Protein 1NYK (pdb70)

Secondary structure (DSSP, 8-state):
-GGGPPP-TTPEEEE--SSSS--BPBGGGPPTTSPPEEEEEE-TTT--B-TTSGGG-EEEEE--GGGS-HHHHTT-BTTEEEEE-B-TTT--B--EEEGGGTEEE-TTT--EEEGGGTTEEEESS-SSPPPEE-EEEETTEEEE-SS-SS--S---/-GGGPPP-TTPEEEE--SSSS--BPBGGG--TTSPPEEEEEE-TTT--B-TTSGGG-EEEEE--GGGS-HHHHTT-BTTEEEEE-B-TTT--B--EEETTTTEEE-TTT--EEEGGGTTEEEESS-SSPPPEE-EEEETTEEEE-SS-SS--S---

Nearest PDB structures (foldseek):
  1nyk-assembly2_B  TM=1.006E+00  e=2.617E-34  Thermus thermophilus
  8ovc-assembly1_G  TM=8.718E-01  e=1.837E-12  Mycolicibacterium smegmatis
  7e1v-assembly1_A  TM=8.667E-01  e=2.764E-12  Mycobacterium tuberculosis H37Rv
  7qho-assembly1_A  TM=8.523E-01  e=8.879E-12  Corynebacterium glutamicum ATCC 13032
  8hcr-assembly1_M  TM=8.293E-01  e=2.010E-11  Mycobacterium tuberculosis variant bovis BCG

Foldseek 3Di:
DLLQDADFFFFFKFFDDDDDQTDFDFPVPADALDAWTKIFTADVPVRRTNNVHLQRIKTKHFHCLVLADPVQSVQAENRMWMFGQQQQQAGAGQPDADRVQRWTFGPPFTFIFRGSHQGATPDGDRPGGGFIFRWYADPRGITGRHDTPDDHHYDD/DLLQDADDFFFFKFFDDDDDQTHFDFPVVADALDAWTKIFTADPPVRRTNVVHLLRIKTKHFHCLVLADPVQSVLAENRIWMFGQQQQFAGAGQPDADNVQRWTFGPPFTWIFRNRYQGPTDDGDRPDGGFIFRWYHDPRGITGRGDTPDDTYYDD

B-factor: mean 25.05, std 11.59, range [11.31, 91.6]

Radius of gyration: 26.32 Å; Cα contacts (8 Å, |Δi|>4): 817; chains: 2; bounding box: 46×60×73 Å

Structure (mmCIF, N/CA/C/O backbone):
data_1NYK
#
_entry.id   1NYK
#
_cell.length_a   58.569
_cell.length_b   78.267
_cell.length_c   136.794
_cell.angle_alpha   90.00
_cell.angle_beta   90.00
_cell.angle_gamma   90.00
#
_symmetry.space_group_name_H-M   'C 2 2 21'
#
loop_
_entity.id
_entity.type
_entity.pdbx_description
1 polymer 'Rieske iron-sulfur protein'
2 non-polymer 'MAGNESIUM ION'
3 non-polymer 'FE2/S2 (INORGANIC) CLUSTER'
4 water water
#
loop_
_atom_site.group_PDB
_atom_site.id
_atom_site.type_symbol
_atom_site.label_atom_id
_atom_site.label_alt_id
_atom_site.label_comp_id
_atom_site.label_asym_id
_atom_site.label_entity_id
_atom_site.label_seq_id
_atom_site.pdbx_PDB_ins_code
_atom_site.Cartn_x
_atom_site.Cartn_y
_atom_site.Cartn_z
_atom_site.occupancy
_atom_site.B_iso_or_equiv
_atom_site.auth_seq_id
_atom_site.auth_comp_id
_atom_site.auth_asym_id
_atom_site.auth_atom_id
_atom_site.pdbx_PDB_model_num
ATOM 1 N N . THR A 1 1 ? 27.563 -19.391 48.648 1.00 48.29 46 THR A N 1
ATOM 2 C CA . THR A 1 1 ? 26.753 -19.882 47.526 1.00 51.91 46 THR A CA 1
ATOM 3 C C . THR A 1 1 ? 26.397 -18.790 46.515 1.00 44.12 46 THR A C 1
ATOM 4 O O . THR A 1 1 ? 26.289 -17.617 46.876 1.00 42.82 46 THR A O 1
ATOM 8 N N . PRO A 1 2 ? 26.192 -19.108 45.235 1.00 39.55 47 PRO A N 1
ATOM 9 C CA . PRO A 1 2 ? 25.833 -18.123 44.211 1.00 36.77 47 PRO A CA 1
ATOM 10 C C . PRO A 1 2 ? 24.598 -17.293 44.568 1.00 29.39 47 PRO A C 1
ATOM 11 O O . PRO A 1 2 ? 24.481 -16.110 44.270 1.00 38.11 47 PRO A O 1
ATOM 15 N N . GLU A 1 3 ? 23.653 -17.926 45.224 1.00 30.89 48 GLU A N 1
ATOM 16 C CA . GLU A 1 3 ? 22.425 -17.275 45.652 1.00 30.08 48 GLU A CA 1
ATOM 17 C C . GLU A 1 3 ? 22.656 -16.315 46.820 1.00 25.60 48 GLU A C 1
ATOM 18 O O . GLU A 1 3 ? 21.827 -15.458 47.113 1.00 25.74 48 GLU A O 1
ATOM 24 N N . LYS A 1 4 ? 23.787 -16.418 47.486 1.00 29.29 49 LYS A N 1
ATOM 25 C CA . LYS A 1 4 ? 24.160 -15.491 48.552 1.00 33.32 49 LYS A CA 1
ATOM 26 C C . LYS A 1 4 ? 25.183 -14.462 48.117 1.00 33.30 49 LYS A C 1
ATOM 27 O O . LYS A 1 4 ? 25.656 -13.591 48.858 1.00 35.86 49 LYS A O 1
ATOM 33 N N . GLU A 1 5 ? 25.583 -14.482 46.848 1.00 32.47 50 GLU A N 1
ATOM 34 C CA . GLU A 1 5 ? 26.551 -13.468 46.440 1.00 31.79 50 GLU A CA 1
ATOM 35 C C . GLU A 1 5 ? 26.001 -12.055 46.539 1.00 30.44 50 GLU A C 1
ATOM 36 O O . GLU A 1 5 ? 24.819 -11.821 46.345 1.00 30.34 50 GLU A O 1
ATOM 42 N N . PRO A 1 6 ? 26.870 -11.088 46.817 1.00 32.31 51 PRO A N 1
ATOM 43 C CA . PRO A 1 6 ? 26.406 -9.689 46.865 1.00 30.78 51 PRO A CA 1
ATOM 44 C C . PRO A 1 6 ? 25.950 -9.136 45.528 1.00 29.79 51 PRO A C 1
ATOM 45 O O . PRO A 1 6 ? 26.437 -9.501 44.468 1.00 29.25 51 PRO A O 1
ATOM 49 N N . LEU A 1 7 ? 24.988 -8.214 45.606 1.00 27.44 52 LEU A N 1
ATOM 50 C CA . LEU A 1 7 ? 24.597 -7.401 44.465 1.00 23.49 52 LEU A CA 1
ATOM 51 C C . LEU A 1 7 ? 25.831 -6.808 43.787 1.00 25.33 52 LEU A C 1
ATOM 52 O O . LEU A 1 7 ? 26.760 -6.290 44.421 1.00 28.12 52 LEU A O 1
ATOM 57 N N . LYS A 1 8 ? 25.772 -6.830 42.460 1.00 26.18 53 LYS A N 1
ATOM 58 C CA . LYS A 1 8 ? 26.820 -6.252 41.649 1.00 29.89 53 LYS A CA 1
ATOM 59 C C . LYS A 1 8 ? 26.231 -5.295 40.630 1.00 27.35 53 LYS A C 1
ATOM 60 O O . LYS A 1 8 ? 25.109 -5.585 40.171 1.00 27.03 53 LYS A O 1
ATOM 66 N N . PRO A 1 9 ? 26.938 -4.229 40.307 1.00 28.85 54 PRO A N 1
ATOM 67 C CA . PRO A 1 9 ? 26.508 -3.390 39.181 1.00 27.73 54 PRO A CA 1
ATOM 68 C C . PRO A 1 9 ? 26.258 -4.289 37.980 1.00 27.70 54 PRO A C 1
ATOM 69 O O . PRO A 1 9 ? 27.042 -5.215 37.767 1.00 28.70 54 PRO A O 1
ATOM 73 N N . GLY A 1 10 ? 25.172 -3.965 37.295 1.00 26.26 55 GLY A N 1
ATOM 74 C CA . GLY A 1 10 ? 24.811 -4.712 36.082 1.00 33.00 55 GLY A CA 1
ATOM 75 C C . GLY A 1 10 ? 23.782 -5.785 36.360 1.00 30.20 55 GLY A C 1
ATOM 76 O O . GLY A 1 10 ? 23.187 -6.385 35.461 1.00 28.79 55 GLY A O 1
ATOM 77 N N . ASP A 1 11 ? 23.545 -6.039 37.646 1.00 27.65 56 ASP A N 1
ATOM 78 C CA . ASP A 1 11 ? 22.566 -7.069 37.971 1.00 23.33 56 ASP A CA 1
ATOM 79 C C . ASP A 1 11 ? 21.150 -6.624 37.587 1.00 22.81 56 ASP A C 1
ATOM 80 O O . ASP A 1 11 ? 20.785 -5.452 37.691 1.00 21.86 56 ASP A O 1
ATOM 85 N N . ILE A 1 12 ? 20.359 -7.600 37.133 1.00 20.99 57 ILE A N 1
ATOM 86 C CA . ILE A 1 12 ? 19.006 -7.333 36.694 1.00 20.02 57 ILE A CA 1
ATOM 87 C C . ILE A 1 12 ? 18.123 -7.286 37.937 1.00 17.97 57 ILE A C 1
ATOM 88 O O . ILE A 1 12 ? 18.317 -8.155 38.782 1.00 19.92 57 ILE A O 1
ATOM 93 N N . LEU A 1 13 ? 17.221 -6.320 38.070 1.00 17.18 58 LEU A N 1
ATOM 94 C CA . LEU A 1 13 ? 16.346 -6.306 39.243 1.00 16.81 58 LEU A CA 1
ATOM 95 C C . LEU A 1 13 ? 15.102 -7.128 38.900 1.00 15.51 58 LEU A C 1
ATOM 96 O O . LEU A 1 13 ? 14.464 -6.876 37.873 1.00 16.80 58 LEU A O 1
ATOM 101 N N . VAL A 1 14 ? 14.814 -8.074 39.787 1.00 15.46 59 VAL A N 1
ATOM 102 C CA . VAL A 1 14 ? 13.642 -8.929 39.622 1.00 15.75 59 VAL A CA 1
ATOM 103 C C . VAL A 1 14 ? 12.686 -8.778 40.803 1.00 15.01 59 VAL A C 1
ATOM 104 O O . VAL A 1 14 ? 13.115 -8.417 41.906 1.00 14.70 59 VAL A O 1
ATOM 108 N N . TYR A 1 15 ? 11.419 -9.028 40.556 1.00 14.96 60 TYR A N 1
ATOM 109 C CA . TYR A 1 15 ? 10.447 -9.009 41.623 1.00 13.83 60 TYR A CA 1
ATOM 110 C C . TYR A 1 15 ? 10.794 -10.122 42.602 1.00 14.16 60 TYR A C 1
ATOM 111 O O . TYR A 1 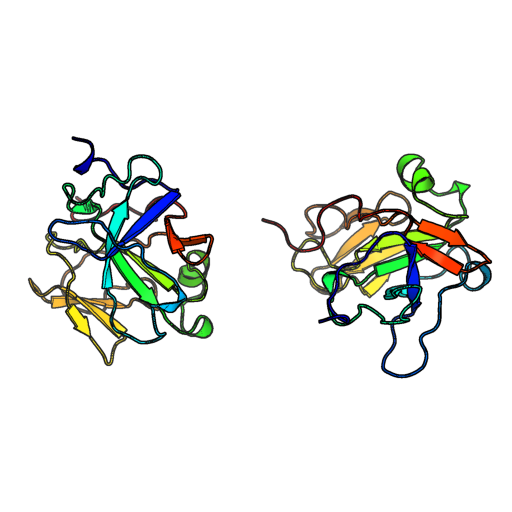15 ? 11.198 -11.189 42.173 1.00 15.56 60 TYR A O 1
ATOM 120 N N . ALA A 1 16 ? 10.594 -9.879 43.909 1.00 14.17 61 ALA A N 1
ATOM 121 C CA . ALA A 1 16 ? 10.814 -10.945 44.869 1.00 13.46 61 ALA A CA 1
ATOM 122 C C . ALA A 1 16 ? 9.933 -12.144 44.506 1.00 13.44 61 ALA A C 1
ATOM 123 O O . ALA A 1 16 ? 8.753 -11.982 44.248 1.00 14.36 61 ALA A O 1
ATOM 125 N N . GLN A 1 17 ? 10.585 -13.325 44.562 1.00 14.75 62 GLN A N 1
ATOM 126 C CA . GLN A 1 17 ? 9.956 -14.510 44.062 1.00 17.38 62 GLN A CA 1
ATOM 127 C C . GLN A 1 17 ? 10.172 -15.709 44.971 1.00 18.24 62 GLN A C 1
ATOM 128 O O . GLN A 1 17 ? 11.215 -15.782 45.591 1.00 24.78 62 GLN A O 1
ATOM 134 N N . GLY A 1 18 ? 9.172 -16.585 44.979 1.00 19.45 63 GLY A N 1
ATOM 135 C CA . GLY A 1 18 ? 9.250 -17.942 45.501 1.00 25.54 63 GLY A CA 1
ATOM 136 C C . GLY A 1 18 ? 10.056 -18.730 44.481 1.00 38.47 63 GLY A C 1
ATOM 137 O O . GLY A 1 18 ? 11.085 -18.289 43.942 1.00 39.88 63 GLY A O 1
ATOM 138 N N . GLY A 1 19 ? 9.619 -19.932 44.140 1.00 45.41 64 GLY A N 1
ATOM 139 C CA . GLY A 1 19 ? 10.301 -20.634 43.058 1.00 47.88 64 GLY A CA 1
ATOM 140 C C . GLY A 1 19 ? 9.840 -20.188 41.670 1.00 43.11 64 GLY A C 1
ATOM 141 O O . GLY A 1 19 ? 9.069 -19.250 41.504 1.00 41.07 64 GLY A O 1
ATOM 142 N N . GLY A 1 20 ? 10.358 -20.871 40.651 1.00 39.72 65 GLY A N 1
ATOM 143 C CA . GLY A 1 20 ? 9.941 -20.662 39.278 1.00 39.64 65 GLY A CA 1
ATOM 144 C C . GLY A 1 20 ? 10.817 -19.613 38.614 1.00 42.55 65 GLY A C 1
ATOM 145 O O . GLY A 1 20 ? 11.700 -19.070 39.263 1.00 46.88 65 GLY A O 1
ATOM 146 N N . GLU A 1 21 ? 10.594 -19.333 37.339 1.00 41.68 66 GLU A N 1
ATOM 147 C CA . GLU A 1 21 ? 11.395 -18.359 36.621 1.00 37.42 66 GLU A CA 1
ATOM 148 C C . GLU A 1 21 ? 11.224 -16.948 37.156 1.00 30.81 66 GLU A C 1
ATOM 149 O O . GLU A 1 21 ? 10.099 -16.507 37.429 1.00 32.01 66 GLU A O 1
ATOM 155 N N . PRO A 1 22 ? 12.309 -16.204 37.338 1.00 27.59 67 PRO A N 1
ATOM 156 C CA . PRO A 1 22 ? 12.193 -14.818 37.811 1.00 29.02 67 PRO A CA 1
ATOM 157 C C . PRO A 1 22 ? 11.610 -13.890 36.771 1.00 21.13 67 PRO A C 1
ATOM 158 O O . PRO A 1 22 ? 11.687 -14.141 35.570 1.00 24.26 67 PRO A O 1
ATOM 162 N N . LYS A 1 23 ? 11.016 -12.798 37.272 1.00 17.68 68 LYS A N 1
ATOM 163 C CA . LYS A 1 23 ? 10.443 -11.788 36.419 1.00 16.26 68 LYS A CA 1
ATOM 164 C C . LYS A 1 23 ? 11.227 -10.494 36.572 1.00 14.63 68 LYS A C 1
ATOM 165 O O . LYS A 1 23 ? 11.215 -9.891 37.634 1.00 15.80 68 LYS A O 1
ATOM 171 N N . PRO A 1 24 ? 11.874 -10.066 35.529 1.00 15.80 69 PRO A N 1
ATOM 172 C CA . PRO A 1 24 ? 12.585 -8.809 35.592 1.00 15.52 69 PRO A CA 1
ATOM 173 C C . PRO A 1 24 ? 11.608 -7.650 35.724 1.00 16.57 69 PRO A C 1
ATOM 174 O O . PRO A 1 24 ? 10.490 -7.652 35.220 1.00 16.62 69 PRO A O 1
ATOM 178 N N . ILE A 1 25 ? 12.079 -6.626 36.430 1.00 15.82 70 ILE A N 1
ATOM 179 C CA . ILE A 1 25 ? 11.202 -5.461 36.591 1.00 14.84 70 ILE A CA 1
ATOM 180 C C . ILE A 1 25 ? 11.366 -4.549 35.397 1.00 14.95 70 ILE A C 1
ATOM 181 O O . ILE A 1 25 ? 12.459 -4.054 35.133 1.00 17.29 70 ILE A O 1
ATOM 186 N N . ARG A 1 26 ? 10.314 -4.287 34.665 1.00 16.39 71 ARG A N 1
ATOM 187 C CA . ARG A 1 26 ? 10.343 -3.407 33.486 1.00 16.31 71 ARG A CA 1
ATOM 188 C C . ARG A 1 26 ? 9.818 -2.044 33.854 1.00 16.56 71 ARG A C 1
ATOM 189 O O . ARG A 1 26 ? 8.845 -1.945 34.615 1.00 16.92 71 ARG A O 1
ATOM 197 N N . LEU A 1 27 ? 10.521 -1.050 33.336 1.00 16.64 72 LEU A N 1
ATOM 198 C CA . LEU A 1 27 ? 10.101 0.324 33.607 1.00 18.75 72 LEU A CA 1
ATOM 199 C C . LEU A 1 27 ? 8.608 0.556 33.431 1.00 18.01 72 LEU A C 1
ATOM 200 O O . LEU A 1 27 ? 7.936 1.190 34.246 1.00 21.54 72 LEU A O 1
ATOM 205 N N . GLU A 1 28 ? 8.061 0.035 32.340 1.00 18.77 73 GLU A N 1
ATOM 206 C CA . GLU A 1 28 ? 6.673 0.296 31.979 1.00 21.54 73 GLU A CA 1
ATOM 207 C C . GLU A 1 28 ? 5.649 -0.361 32.912 1.00 19.98 73 GLU A C 1
ATOM 208 O O . GLU A 1 28 ? 4.458 -0.022 32.875 1.00 23.26 73 GLU A O 1
ATOM 214 N N . GLU A 1 29 ? 6.128 -1.270 33.766 1.00 16.96 74 GLU A N 1
ATOM 215 C CA . GLU A 1 29 ? 5.274 -1.902 34.775 1.00 16.17 74 GLU A CA 1
ATOM 216 C C . GLU A 1 29 ? 5.085 -1.091 36.025 1.00 15.42 74 GLU A C 1
ATOM 217 O O . GLU A 1 29 ? 4.188 -1.394 36.803 1.00 18.52 74 GLU A O 1
ATOM 223 N N . LEU A 1 30 ? 5.971 -0.114 36.220 1.00 18.56 75 LEU A N 1
ATOM 224 C CA . LEU A 1 30 ? 5.862 0.696 37.433 1.00 18.13 75 LEU A CA 1
ATOM 225 C C . LEU A 1 30 ? 5.118 1.986 37.115 1.00 20.12 75 LEU A C 1
ATOM 226 O O . LEU A 1 30 ? 5.564 2.831 36.332 1.00 20.49 75 LEU A O 1
ATOM 231 N N . LYS A 1 31 ? 3.975 2.190 37.731 1.00 19.55 76 LYS A N 1
ATOM 232 C CA . LYS A 1 31 ? 3.229 3.428 37.615 1.00 18.56 76 LYS A CA 1
ATOM 233 C C . LYS A 1 31 ? 3.768 4.448 38.611 1.00 18.38 76 LYS A C 1
ATOM 234 O O . LYS A 1 31 ? 3.891 4.158 39.815 1.00 19.04 76 LYS A O 1
ATOM 240 N N . PRO A 1 32 ? 4.078 5.640 38.141 1.00 19.60 77 PRO A N 1
ATOM 241 C CA . PRO A 1 32 ? 4.523 6.649 39.084 1.00 18.86 77 PRO A CA 1
ATOM 242 C C . PRO A 1 32 ? 3.460 6.862 40.168 1.00 18.95 77 PRO A C 1
ATOM 243 O O . PRO A 1 32 ? 2.251 6.980 39.958 1.00 21.47 77 PRO A O 1
ATOM 247 N N . GLY A 1 33 ? 3.959 6.844 41.377 1.00 19.72 78 GLY A N 1
ATOM 248 C CA . GLY A 1 33 ? 3.130 7.063 42.548 1.00 22.19 78 GLY A CA 1
ATOM 249 C C . GLY A 1 33 ? 2.627 5.810 43.226 1.00 21.97 78 GLY A C 1
ATOM 250 O O . GLY A 1 33 ? 2.110 5.888 44.336 1.00 22.50 78 GLY A O 1
ATOM 251 N N . ASP A 1 34 ? 2.765 4.671 42.548 1.00 18.27 79 ASP A N 1
ATOM 252 C CA . ASP A 1 34 ? 2.307 3.413 43.138 1.00 18.28 79 ASP A CA 1
ATOM 253 C C . ASP A 1 34 ? 3.239 2.950 44.258 1.00 17.16 79 ASP A C 1
ATOM 254 O O . ASP A 1 34 ? 4.410 3.324 44.358 1.00 18.97 79 ASP A O 1
ATOM 259 N N . PRO A 1 35 ? 2.753 2.085 45.139 1.00 16.99 80 PRO A N 1
ATOM 260 C CA . PRO A 1 35 ? 3.569 1.531 46.207 1.00 16.57 80 PRO A CA 1
ATOM 261 C C . PRO A 1 35 ? 4.757 0.796 45.589 1.00 14.07 80 PRO A C 1
ATOM 262 O O . PRO A 1 35 ? 4.672 0.269 44.510 1.00 16.50 80 PRO A O 1
ATOM 266 N N . PHE A 1 36 ? 5.826 0.799 46.385 1.00 14.13 81 PHE A N 1
ATOM 267 C CA . PHE A 1 36 ? 7.043 0.150 45.935 1.00 14.94 81 PHE A CA 1
ATOM 268 C C . PHE A 1 36 ? 6.810 -1.350 45.848 1.00 12.79 81 PHE A C 1
ATOM 269 O O . PHE A 1 36 ? 5.899 -1.926 46.449 1.00 14.66 81 PHE A O 1
ATOM 277 N N . VAL A 1 37 ? 7.739 -1.991 45.161 1.00 12.83 82 VAL A N 1
ATOM 278 C CA . VAL A 1 37 ? 7.833 -3.439 45.092 1.00 12.65 82 VAL A CA 1
ATOM 279 C C . VAL A 1 37 ? 9.125 -3.876 45.759 1.00 11.83 82 VAL A C 1
ATOM 280 O O . VAL A 1 37 ? 10.098 -3.121 45.793 1.00 15.52 82 VAL A O 1
ATOM 284 N N . LEU A 1 38 ? 9.187 -5.053 46.345 1.00 12.69 83 LEU A N 1
ATOM 285 C CA . LEU A 1 38 ? 10.374 -5.732 46.857 1.00 12.58 83 LEU A CA 1
ATOM 286 C C . LEU A 1 38 ? 11.041 -6.461 45.716 1.00 13.68 83 LEU A C 1
ATOM 287 O O . LEU A 1 38 ? 10.423 -7.089 44.885 1.00 15.97 83 LEU A O 1
ATOM 292 N N . ALA A 1 39 ? 12.341 -6.347 45.658 1.00 14.26 84 ALA A N 1
ATOM 293 C CA . ALA A 1 39 ? 13.141 -6.863 44.541 1.00 13.04 84 ALA A CA 1
ATOM 294 C C . ALA A 1 39 ? 14.460 -7.460 45.022 1.00 13.65 84 ALA A C 1
ATOM 295 O O . ALA A 1 39 ? 14.973 -7.188 46.109 1.00 14.68 84 ALA A O 1
ATOM 297 N N . TYR A 1 40 ? 15.046 -8.259 44.161 1.00 14.46 85 TYR A N 1
ATOM 298 C CA . TYR A 1 40 ? 16.407 -8.725 44.325 1.00 15.50 85 TYR A CA 1
ATOM 299 C C . TYR A 1 40 ? 17.215 -8.543 43.052 1.00 17.51 85 TYR A C 1
ATOM 300 O O . TYR A 1 40 ? 16.650 -8.462 41.943 1.00 16.65 85 TYR A O 1
ATOM 309 N N . PRO A 1 41 ? 18.543 -8.555 43.202 1.00 18.39 86 PRO A N 1
ATOM 310 C CA . PRO A 1 41 ? 19.399 -8.576 42.016 1.00 17.24 86 PRO A CA 1
ATOM 311 C C . PRO A 1 41 ? 19.616 -9.980 41.500 1.00 19.77 86 PRO A C 1
ATOM 312 O O . PRO A 1 41 ? 19.728 -10.944 42.245 1.00 21.01 86 PRO A O 1
ATOM 316 N N . MET A 1 42 ? 19.667 -10.120 40.182 1.00 20.03 87 MET A N 1
ATOM 317 C CA . MET A 1 42 ? 19.900 -11.342 39.459 1.00 20.55 87 MET A CA 1
ATOM 318 C C . MET A 1 42 ? 21.129 -11.216 38.574 1.00 21.24 87 MET A C 1
ATOM 319 O O . MET A 1 42 ? 21.289 -10.257 37.829 1.00 22.58 87 MET A O 1
ATOM 324 N N . ASP A 1 43 ? 22.018 -12.209 38.663 1.00 23.37 88 ASP A N 1
ATOM 325 C CA . ASP A 1 43 ? 23.167 -12.200 37.776 1.00 26.48 88 ASP A CA 1
ATOM 326 C C . ASP A 1 43 ? 22.649 -12.370 36.347 1.00 27.31 88 ASP A C 1
ATOM 327 O O . ASP A 1 43 ? 21.878 -13.282 36.055 1.00 33.49 88 ASP A O 1
ATOM 332 N N . PRO A 1 44 ? 23.041 -11.415 35.493 1.00 30.25 89 PRO A N 1
ATOM 333 C CA . PRO A 1 44 ? 22.486 -11.369 34.139 1.00 31.57 89 PRO A CA 1
ATOM 334 C C . PRO A 1 44 ? 22.877 -12.563 33.295 1.00 35.66 89 PRO A C 1
ATOM 335 O O . PRO A 1 44 ? 22.129 -12.946 32.411 1.00 40.79 89 PRO A O 1
ATOM 339 N N . LYS A 1 45 ? 24.015 -13.202 33.511 1.00 37.01 90 LYS A N 1
ATOM 340 C CA . LYS A 1 45 ? 24.291 -14.350 32.625 1.00 39.69 90 LYS A CA 1
ATOM 341 C C . LYS A 1 45 ? 23.943 -15.681 33.258 1.00 38.51 90 LYS A C 1
ATOM 342 O O . LYS A 1 45 ? 23.515 -16.618 32.586 1.00 41.62 90 LYS A O 1
ATOM 348 N N . THR A 1 46 ? 24.106 -15.809 34.578 1.00 35.38 91 THR A N 1
ATOM 349 C CA . THR A 1 46 ? 23.771 -17.079 35.206 1.00 33.89 91 THR A CA 1
ATOM 350 C C . THR A 1 46 ? 22.285 -17.136 35.578 1.00 33.91 91 THR A C 1
ATOM 351 O O . THR A 1 46 ? 21.898 -18.293 35.783 1.00 33.35 91 THR A O 1
ATOM 355 N N . LYS A 1 47 ? 21.579 -16.018 35.658 1.00 32.27 92 LYS A N 1
ATOM 356 C CA . LYS A 1 47 ? 20.166 -15.895 35.993 1.00 30.77 92 LYS A CA 1
ATOM 357 C C . LYS A 1 47 ? 19.862 -16.354 37.406 1.00 27.54 92 LYS A C 1
ATOM 358 O O . LYS A 1 47 ? 18.756 -16.608 37.844 1.00 32.21 92 LYS A O 1
ATOM 364 N N . VAL A 1 48 ? 20.903 -16.491 38.207 1.00 29.12 93 VAL A N 1
ATOM 365 C CA . VAL A 1 48 ? 20.853 -16.779 39.624 1.00 26.04 93 VAL A CA 1
ATOM 366 C C . VAL A 1 48 ? 20.372 -15.499 40.323 1.00 23.84 93 VAL A C 1
ATOM 367 O O . VAL A 1 48 ? 21.020 -14.455 40.258 1.00 27.05 93 VAL A O 1
ATOM 371 N N . VAL A 1 49 ? 19.225 -15.610 40.964 1.00 22.97 94 VAL A N 1
ATOM 372 C CA . VAL A 1 49 ? 18.702 -14.506 41.764 1.00 21.79 94 VAL A CA 1
ATOM 373 C C . VAL A 1 49 ? 19.378 -14.568 43.145 1.00 21.84 94 VAL A C 1
ATOM 374 O O . VAL A 1 49 ? 19.380 -15.625 43.760 1.00 22.77 94 VAL A O 1
ATOM 378 N N . LYS A 1 50 ? 19.953 -13.463 43.584 1.00 22.66 95 LYS A N 1
ATOM 379 C CA . LYS A 1 50 ? 20.774 -13.422 44.781 1.00 22.47 95 LYS A CA 1
ATOM 380 C C . LYS A 1 50 ? 19.944 -13.159 46.019 1.00 22.18 95 LYS A C 1
ATOM 381 O O . LYS A 1 50 ? 20.260 -12.309 46.842 1.00 25.54 95 LYS A O 1
ATOM 387 N N . SER A 1 51 ? 18.858 -13.912 46.110 1.00 24.38 96 SER A N 1
ATOM 388 C CA . SER A 1 51 ? 17.893 -13.773 47.196 1.00 24.78 96 SER A CA 1
ATOM 389 C C . SER A 1 51 ? 18.292 -14.561 48.429 1.00 24.76 96 SER A C 1
ATOM 390 O O . SER A 1 51 ? 17.591 -14.460 49.445 1.00 32.68 96 SER A O 1
ATOM 393 N N . GLY A 1 52 ? 19.354 -15.362 48.445 1.00 27.55 97 GLY A N 1
ATOM 394 C CA . GLY A 1 52 ? 19.756 -16.033 49.687 1.00 27.72 97 GLY A CA 1
ATOM 395 C C . GLY A 1 52 ? 20.454 -15.055 50.633 1.00 30.10 97 GLY A C 1
ATOM 396 O O . GLY A 1 52 ? 20.639 -15.349 51.814 1.00 29.85 97 GLY A O 1
ATOM 397 N N . GLU A 1 53 ? 20.901 -13.885 50.201 1.00 29.50 98 GLU A N 1
ATOM 398 C CA . GLU A 1 53 ? 21.512 -12.877 51.074 1.00 27.74 98 GLU A CA 1
ATOM 399 C C . GLU A 1 53 ? 20.508 -11.778 51.326 1.00 28.09 98 GLU A C 1
ATOM 400 O O . GLU A 1 53 ? 20.142 -11.073 50.388 1.00 26.27 98 GLU A O 1
ATOM 406 N N . ALA A 1 54 ? 20.037 -11.614 52.567 1.00 31.65 99 ALA A N 1
ATOM 407 C CA . ALA A 1 54 ? 19.066 -10.589 52.896 1.00 28.26 99 ALA A CA 1
ATOM 408 C C . ALA A 1 54 ? 19.539 -9.196 52.571 1.00 25.67 99 ALA A C 1
ATOM 409 O O . ALA A 1 54 ? 18.664 -8.368 52.288 1.00 26.49 99 ALA A O 1
ATOM 411 N N . LYS A 1 55 ? 20.835 -8.929 52.629 1.00 30.21 100 LYS A N 1
ATOM 412 C CA . LYS A 1 55 ? 21.291 -7.565 52.376 1.00 29.54 100 LYS A CA 1
ATOM 413 C C . LYS A 1 55 ? 21.229 -7.187 50.914 1.00 26.55 100 LYS A C 1
ATOM 414 O O . LYS A 1 55 ? 21.609 -6.078 50.584 1.00 28.09 100 LYS A O 1
ATOM 420 N N . ASN A 1 56 ? 20.780 -8.110 50.089 1.00 24.00 101 ASN A N 1
ATOM 421 C CA . ASN A 1 56 ? 20.477 -7.796 48.717 1.00 20.91 101 ASN A CA 1
ATOM 422 C C . ASN A 1 56 ? 19.007 -7.393 48.501 1.00 19.47 101 ASN A C 1
ATOM 423 O O . ASN A 1 56 ? 18.688 -7.060 47.354 1.00 19.45 101 ASN A O 1
ATOM 428 N N . THR A 1 57 ? 18.202 -7.422 49.537 1.00 17.34 102 THR A N 1
ATOM 429 C CA . THR A 1 57 ? 16.782 -7.084 49.381 1.00 16.48 102 THR A CA 1
ATOM 430 C C . THR A 1 57 ? 16.623 -5.592 49.075 1.00 15.61 102 THR A C 1
ATOM 431 O O . THR A 1 57 ? 17.209 -4.755 49.759 1.00 16.06 102 THR A O 1
ATOM 435 N N . LEU A 1 58 ? 15.841 -5.280 48.052 1.00 13.79 103 LEU A N 1
ATOM 436 C CA . LEU A 1 58 ? 15.633 -3.925 47.589 1.00 14.66 103 LEU A CA 1
ATOM 437 C C . LEU A 1 58 ? 14.185 -3.502 47.630 1.00 12.51 103 LEU A C 1
ATOM 438 O O . LEU A 1 58 ? 13.302 -4.374 47.558 1.00 14.12 103 LEU A O 1
ATOM 443 N N . LEU A 1 59 ? 13.921 -2.215 47.742 1.00 13.73 104 LEU A N 1
ATOM 444 C CA . LEU A 1 59 ? 12.600 -1.711 47.395 1.00 14.18 104 LEU A CA 1
ATOM 445 C C . LEU A 1 59 ? 12.832 -0.807 46.198 1.00 13.32 104 LEU A C 1
ATOM 446 O O . LEU A 1 59 ? 13.838 -0.095 46.056 1.00 14.10 104 LEU A O 1
ATOM 451 N N . VAL A 1 60 ? 11.879 -0.861 45.290 1.00 13.95 105 VAL A N 1
ATOM 452 C CA . VAL A 1 60 ? 11.907 -0.159 44.021 1.00 13.86 105 VAL A CA 1
ATOM 453 C C . VAL A 1 60 ? 10.569 0.574 43.848 1.00 13.80 105 VAL A C 1
ATOM 454 O O . VAL A 1 60 ? 9.516 -0.018 43.979 1.00 13.26 105 VAL A O 1
ATOM 458 N N . ALA A 1 61 ? 10.643 1.852 43.515 1.00 15.57 106 ALA A N 1
ATOM 459 C CA . ALA A 1 61 ? 9.426 2.649 43.362 1.00 16.56 106 ALA A CA 1
ATOM 460 C C . ALA A 1 61 ? 9.627 3.661 42.235 1.00 16.39 106 ALA A C 1
ATOM 461 O O . ALA A 1 61 ? 10.768 3.992 41.900 1.00 17.83 106 ALA A O 1
ATOM 463 N N . ARG A 1 62 ? 8.534 4.164 41.690 1.00 18.74 107 ARG A N 1
ATOM 464 C CA . ARG A 1 62 ? 8.630 5.184 40.657 1.00 17.14 107 ARG A CA 1
ATOM 465 C C . ARG A 1 62 ? 7.820 6.404 41.055 1.00 16.96 107 ARG A C 1
ATOM 466 O O . ARG A 1 62 ? 6.750 6.277 41.584 1.00 17.47 107 ARG A O 1
ATOM 474 N N . PHE A 1 63 ? 8.407 7.571 40.766 1.00 16.51 108 PHE A N 1
ATOM 475 C CA . PHE A 1 63 ? 7.787 8.845 41.014 1.00 17.87 108 PHE A CA 1
ATOM 476 C C . PHE A 1 63 ? 7.917 9.711 39.762 1.00 20.55 108 PHE A C 1
ATOM 477 O O . PHE A 1 63 ? 8.736 9.430 38.904 1.00 22.36 108 PHE A O 1
ATOM 485 N N . ASP A 1 64 ? 7.112 10.753 39.743 1.00 22.00 109 ASP A N 1
ATOM 486 C CA . ASP A 1 64 ? 7.365 11.767 38.715 1.00 22.38 109 ASP A CA 1
ATOM 487 C C . ASP A 1 64 ? 8.778 12.283 38.907 1.00 23.53 109 ASP A C 1
ATOM 488 O O . ASP A 1 64 ? 9.140 12.604 40.032 1.00 23.35 109 ASP A O 1
ATOM 493 N N . PRO A 1 65 ? 9.604 12.388 37.886 1.00 24.80 110 PRO A N 1
ATOM 494 C CA . PRO A 1 65 ? 10.999 12.788 38.154 1.00 24.88 110 PRO A CA 1
ATOM 495 C C . PRO A 1 65 ? 11.144 14.127 38.863 1.00 25.20 110 PRO A C 1
ATOM 496 O O . PRO A 1 65 ? 12.086 14.335 39.622 1.00 25.62 110 PRO A O 1
ATOM 500 N N . GLU A 1 66 ? 10.233 15.066 38.687 1.00 24.95 111 GLU A N 1
ATOM 501 C CA . GLU A 1 66 ? 10.249 16.376 39.304 1.00 28.03 111 GLU A CA 1
ATOM 502 C C . GLU A 1 66 ? 9.977 16.313 40.809 1.00 26.79 111 GLU A C 1
ATOM 503 O O . GLU A 1 66 ? 10.304 17.323 41.494 1.00 30.05 111 GLU A O 1
ATOM 509 N N . GLU A 1 67 ? 9.397 15.219 41.282 1.00 25.27 112 GLU A N 1
ATOM 510 C CA . GLU A 1 67 ? 9.125 15.085 42.699 1.00 24.13 112 GLU A CA 1
ATOM 511 C C . GLU A 1 67 ? 10.319 14.531 43.471 1.00 21.66 112 GLU A C 1
ATOM 512 O O . GLU A 1 67 ? 10.284 14.503 44.694 1.00 23.80 112 GLU A O 1
ATOM 518 N N . LEU A 1 68 ? 11.346 14.071 42.748 1.00 21.02 113 LEU A N 1
ATOM 519 C CA . LEU A 1 68 ? 12.499 13.536 43.459 1.00 20.32 113 LEU A CA 1
ATOM 520 C C . LEU A 1 68 ? 13.439 14.648 43.894 1.00 21.53 113 LEU A C 1
ATOM 521 O O . LEU A 1 68 ? 13.648 15.631 43.196 1.00 22.37 113 LEU A O 1
ATOM 526 N N . ALA A 1 69 ? 14.027 14.475 45.067 1.00 20.40 114 ALA A N 1
ATOM 527 C CA . ALA A 1 69 ? 15.103 15.395 45.429 1.00 20.84 114 ALA A CA 1
ATOM 528 C C . ALA A 1 69 ? 16.235 15.288 44.405 1.00 20.96 114 ALA A C 1
ATOM 529 O O . ALA A 1 69 ? 16.575 14.185 43.928 1.00 21.99 114 ALA A O 1
ATOM 531 N N . PRO A 1 70 ? 16.837 16.393 43.993 1.00 22.12 115 PRO A N 1
ATOM 532 C CA . PRO A 1 70 ? 17.927 16.351 42.994 1.00 22.49 115 PRO A CA 1
ATOM 533 C C . PRO A 1 70 ? 19.025 15.342 43.298 1.00 21.08 115 PRO A C 1
ATOM 534 O O . PRO A 1 70 ? 19.491 14.625 42.409 1.00 23.77 115 PRO A O 1
ATOM 538 N N . GLU A 1 71 ? 19.442 15.237 44.555 1.00 22.27 116 GLU A N 1
ATOM 539 C CA . GLU A 1 71 ? 20.432 14.243 44.902 1.00 20.90 116 GLU A CA 1
ATOM 540 C C . GLU A 1 71 ? 19.946 12.831 44.589 1.00 20.42 116 GLU A C 1
ATOM 541 O O . GLU A 1 71 ? 20.722 12.021 44.092 1.00 22.48 116 GLU A O 1
ATOM 547 N N . VAL A 1 72 ? 18.676 12.573 44.847 1.00 20.20 117 VAL A N 1
ATOM 548 C CA . VAL A 1 72 ? 18.096 11.239 44.551 1.00 18.94 117 VAL A CA 1
ATOM 549 C C . VAL A 1 72 ? 17.999 11.014 43.056 1.00 19.38 117 VAL A C 1
ATOM 550 O O . VAL A 1 72 ? 18.249 9.907 42.551 1.00 19.98 117 VAL A O 1
ATOM 554 N N . ALA A 1 73 ? 17.581 12.075 42.359 1.00 19.92 118 ALA A N 1
ATOM 555 C CA . ALA A 1 73 ? 17.420 11.985 40.913 1.00 24.03 118 ALA A CA 1
ATOM 556 C C . ALA A 1 73 ? 18.713 11.630 40.206 1.00 23.95 118 ALA A C 1
ATOM 557 O O . ALA A 1 73 ? 18.701 11.059 39.126 1.00 25.99 118 ALA A O 1
ATOM 559 N N . GLN A 1 74 ? 19.846 11.994 40.785 1.00 24.08 119 GLN A N 1
ATOM 560 C CA . GLN A 1 74 ? 21.155 11.689 40.234 1.00 25.58 119 GLN A CA 1
ATOM 561 C C . GLN A 1 74 ? 21.310 10.192 40.002 1.00 23.05 119 GLN A C 1
ATOM 562 O O . GLN A 1 74 ? 22.064 9.757 39.132 1.00 27.50 119 GLN A O 1
ATOM 568 N N . HIS A 1 75 ? 20.637 9.359 40.771 1.00 21.72 120 HIS A N 1
ATOM 569 C CA . HIS A 1 75 ? 20.798 7.922 40.762 1.00 21.68 120 HIS A CA 1
ATOM 570 C C . HIS A 1 75 ? 19.522 7.205 40.323 1.00 21.22 120 HIS A C 1
ATOM 571 O O . HIS A 1 75 ? 19.409 5.996 40.480 1.00 23.28 120 HIS A O 1
ATOM 578 N N . ALA A 1 76 ? 18.589 7.995 39.800 1.00 21.77 121 ALA A N 1
ATOM 579 C CA . ALA A 1 76 ? 17.298 7.448 39.405 1.00 20.42 121 ALA A CA 1
ATOM 580 C C . ALA A 1 76 ? 17.277 7.186 37.914 1.00 22.26 121 ALA A C 1
ATOM 581 O O . ALA A 1 76 ? 18.187 7.658 37.210 1.00 29.42 121 ALA A O 1
ATOM 583 N N . ALA A 1 77 ? 16.282 6.494 37.413 1.00 22.58 122 ALA A N 1
ATOM 584 C CA . ALA A 1 77 ? 16.094 6.264 35.980 1.00 23.22 122 ALA A CA 1
ATOM 585 C C . ALA A 1 77 ? 14.620 6.462 35.607 1.00 22.59 122 ALA A C 1
ATOM 586 O O . ALA A 1 77 ? 13.788 5.673 36.036 1.00 21.75 122 ALA A O 1
ATOM 588 N N . GLU A 1 78 ? 14.294 7.486 34.850 1.00 23.24 123 GLU A N 1
ATOM 589 C CA . GLU A 1 78 ? 12.947 7.790 34.411 1.00 25.12 123 GLU A CA 1
ATOM 590 C C . GLU A 1 78 ? 12.012 7.774 35.609 1.00 23.28 123 GLU A C 1
ATOM 591 O O . GLU A 1 78 ? 10.904 7.260 35.536 1.00 24.15 123 GLU A O 1
ATOM 597 N N . GLY A 1 79 ? 12.530 8.340 36.698 1.00 21.10 124 GLY A N 1
ATOM 598 C CA . GLY A 1 79 ? 11.786 8.464 37.925 1.00 19.64 124 GLY A CA 1
ATOM 599 C C . GLY A 1 79 ? 11.806 7.277 38.843 1.00 16.18 124 GLY A C 1
ATOM 600 O O . GLY A 1 79 ? 11.226 7.324 39.932 1.00 17.79 124 GLY A O 1
ATOM 601 N N . VAL A 1 80 ? 12.420 6.180 38.478 1.00 17.19 125 VAL A N 1
ATOM 602 C CA . VAL A 1 80 ? 12.541 5.018 39.313 1.00 16.77 125 VAL A CA 1
ATOM 603 C C . VAL A 1 80 ? 13.714 5.179 40.263 1.00 16.83 125 VAL A C 1
ATOM 604 O O . VAL A 1 80 ? 14.815 5.521 39.831 1.00 18.92 125 VAL A O 1
ATOM 608 N N . VAL A 1 81 ? 13.427 4.879 41.518 1.00 16.96 126 VAL A N 1
ATOM 609 C CA . VAL A 1 81 ? 14.416 4.829 42.580 1.00 17.16 126 VAL A CA 1
ATOM 610 C C . VAL A 1 81 ? 14.394 3.450 43.210 1.00 16.00 126 VAL A C 1
ATOM 611 O O . VAL A 1 81 ? 13.390 2.783 43.298 1.00 17.49 126 VAL A O 1
ATOM 615 N N . ALA A 1 82 ? 15.576 3.071 43.675 1.00 16.53 127 ALA A N 1
ATOM 616 C CA . ALA A 1 82 ? 15.739 1.841 44.429 1.00 15.22 127 ALA A CA 1
ATOM 617 C C . ALA A 1 82 ? 16.570 2.143 45.667 1.00 13.29 127 ALA A C 1
ATOM 618 O O . ALA A 1 82 ? 17.483 2.954 45.654 1.00 16.46 127 ALA A O 1
ATOM 620 N N . TYR A 1 83 ? 16.252 1.446 46.736 1.00 15.06 128 TYR A N 1
ATOM 621 C CA . TYR A 1 83 ? 16.962 1.460 47.970 1.00 15.15 128 TYR A CA 1
ATOM 622 C C . TYR A 1 83 ? 17.106 0.085 48.573 1.00 14.29 128 TYR A C 1
ATOM 623 O O . TYR A 1 83 ? 16.284 -0.794 48.296 1.00 14.91 128 TYR A O 1
ATOM 632 N N . SER A 1 84 ? 18.098 -0.088 49.421 1.00 16.02 129 SER A N 1
ATOM 633 C CA . SER A 1 84 ? 18.068 -1.249 50.282 1.00 15.12 129 SER A CA 1
ATOM 634 C C . SER A 1 84 ? 16.803 -1.289 51.130 1.00 13.76 129 SER A C 1
ATOM 635 O O . SER A 1 84 ? 16.312 -0.253 51.610 1.00 15.50 129 SER A O 1
ATOM 638 N N . ALA A 1 85 ? 16.240 -2.495 51.280 1.00 13.31 130 ALA A N 1
ATOM 639 C CA . ALA A 1 85 ? 15.038 -2.715 52.089 1.00 13.04 130 ALA A CA 1
ATOM 640 C C . ALA A 1 85 ? 15.396 -3.254 53.473 1.00 13.67 130 ALA A C 1
ATOM 641 O O . ALA A 1 85 ? 14.484 -3.675 54.197 1.00 14.63 130 ALA A O 1
ATOM 643 N N . VAL A 1 86 ? 16.659 -3.263 53.866 1.00 14.76 131 VAL A N 1
ATOM 644 C CA . VAL A 1 86 ? 17.047 -3.756 55.176 1.00 13.50 131 VAL A CA 1
ATOM 645 C C . VAL A 1 86 ? 17.114 -2.584 56.142 1.00 13.37 131 VAL A C 1
ATOM 646 O O . VAL A 1 86 ? 17.955 -1.695 55.999 1.00 14.81 131 VAL A O 1
ATOM 650 N N . CYS A 1 87 ? 16.208 -2.589 57.116 1.00 13.43 132 CYS A N 1
ATOM 651 C CA . CYS A 1 87 ? 16.113 -1.463 58.041 1.00 13.77 132 CYS A CA 1
ATOM 652 C C . CYS A 1 87 ? 17.423 -1.261 58.733 1.00 13.94 132 CYS A C 1
ATOM 653 O O . CYS A 1 87 ? 18.068 -2.186 59.206 1.00 14.16 132 CYS A O 1
ATOM 656 N N . THR A 1 88 ? 17.894 -0.020 58.858 1.00 13.44 133 THR A N 1
ATOM 657 C CA . THR A 1 88 ? 19.172 0.277 59.486 1.00 14.75 133 THR A CA 1
ATOM 658 C C . THR A 1 88 ? 19.083 0.257 61.012 1.00 15.13 133 THR A C 1
ATOM 659 O O . THR A 1 88 ? 20.129 0.370 61.674 1.00 15.67 133 THR A O 1
ATOM 663 N N . HIS A 1 89 ? 17.896 0.084 61.568 1.00 14.68 134 HIS A N 1
ATOM 664 C CA . HIS A 1 89 ? 17.731 -0.052 63.022 1.00 14.95 134 HIS A CA 1
ATOM 665 C C . HIS A 1 89 ? 18.115 -1.455 63.473 1.00 15.35 134 HIS A C 1
ATOM 666 O O . HIS A 1 89 ? 19.215 -1.633 64.031 1.00 17.49 134 HIS A O 1
ATOM 673 N N . LEU A 1 90 ? 17.262 -2.431 63.216 1.00 14.61 135 LEU A N 1
ATOM 674 C CA . LEU A 1 90 ? 17.587 -3.804 63.618 1.00 15.20 135 LEU A CA 1
ATOM 675 C C . LEU A 1 90 ? 17.343 -4.802 62.516 1.00 17.68 135 LEU A C 1
ATOM 676 O O . LEU A 1 90 ? 17.218 -5.972 62.749 1.00 18.52 135 LEU A O 1
ATOM 681 N N . GLY A 1 91 ? 17.346 -4.326 61.265 1.00 15.89 136 GLY A N 1
ATOM 682 C CA . GLY A 1 91 ? 17.471 -5.265 60.149 1.00 17.19 136 GLY A CA 1
ATOM 683 C C . GLY A 1 91 ? 16.188 -5.881 59.638 1.00 15.27 136 GLY A C 1
ATOM 684 O O . GLY A 1 91 ? 16.251 -6.719 58.751 1.00 15.82 136 GLY A O 1
ATOM 685 N N . CYS A 1 92 ? 15.018 -5.508 60.144 1.00 14.41 137 CYS A N 1
ATOM 686 C CA . CYS A 1 92 ? 13.788 -6.018 59.558 1.00 14.75 137 CYS A CA 1
ATOM 687 C C . CYS A 1 92 ? 13.670 -5.539 58.117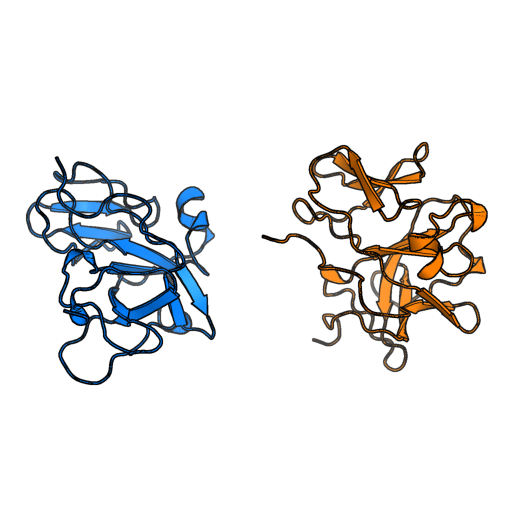 1.00 14.12 137 CYS A C 1
ATOM 688 O O . CYS A 1 92 ? 14.197 -4.489 57.776 1.00 15.07 137 CYS A O 1
ATOM 691 N N . ILE A 1 93 ? 12.943 -6.267 57.298 1.00 14.83 138 ILE A N 1
ATOM 692 C CA . ILE A 1 93 ? 12.672 -5.812 55.936 1.00 13.44 138 ILE A CA 1
ATOM 693 C C . ILE A 1 93 ? 11.621 -4.715 56.011 1.00 14.72 138 ILE A C 1
ATOM 694 O O . ILE A 1 93 ? 10.588 -4.852 56.650 1.00 14.89 138 ILE A O 1
ATOM 699 N N . VAL A 1 94 ? 11.924 -3.610 55.358 1.00 14.32 139 VAL A N 1
ATOM 700 C CA . VAL A 1 94 ? 11.071 -2.440 55.318 1.00 14.05 139 VAL A CA 1
ATOM 701 C C . VAL A 1 94 ? 10.030 -2.690 54.250 1.00 15.03 139 VAL A C 1
ATOM 702 O O . VAL A 1 94 ? 10.136 -2.321 53.090 1.00 18.70 139 VAL A O 1
ATOM 706 N N . SER A 1 95 ? 8.962 -3.347 54.710 1.00 14.13 140 SER A N 1
ATOM 707 C CA . SER A 1 95 ? 8.057 -3.925 53.748 1.00 15.53 140 SER A CA 1
ATOM 708 C C . SER A 1 95 ? 6.743 -3.218 53.513 1.00 15.03 140 SER A C 1
ATOM 709 O O . SER A 1 95 ? 5.984 -3.636 52.620 1.00 18.04 140 SER A O 1
ATOM 712 N N . GLN A 1 96 ? 6.419 -2.195 54.287 1.00 14.26 141 GLN A N 1
ATOM 713 C CA . GLN A 1 96 ? 5.124 -1.534 54.194 1.00 13.90 141 GLN A CA 1
ATOM 714 C C . GLN A 1 96 ? 5.214 -0.162 53.540 1.00 15.34 141 GLN A C 1
ATOM 715 O O . GLN A 1 96 ? 6.203 0.567 53.599 1.00 16.05 141 GLN A O 1
ATOM 721 N N . TRP A 1 97 ? 4.087 0.206 52.946 1.00 15.50 142 TRP A N 1
ATOM 722 C CA . TRP A 1 97 ? 3.927 1.514 52.293 1.00 15.06 142 TRP A CA 1
ATOM 723 C C . TRP A 1 97 ? 3.125 2.480 53.145 1.00 15.00 142 TRP A C 1
ATOM 724 O O . TRP A 1 97 ? 2.163 2.084 53.807 1.00 19.95 142 TRP A O 1
ATOM 735 N N . VAL A 1 98 ? 3.566 3.725 53.126 1.00 15.89 143 VAL A N 1
ATOM 736 C CA . VAL A 1 98 ? 2.794 4.792 53.749 1.00 16.80 143 VAL A CA 1
ATOM 737 C C . VAL A 1 98 ? 2.297 5.684 52.618 1.00 16.90 143 VAL A C 1
ATOM 738 O O . VAL A 1 98 ? 3.089 6.443 52.069 1.00 17.70 143 VAL A O 1
ATOM 742 N N . ALA A 1 99 ? 1.029 5.541 52.304 1.00 18.80 144 ALA A N 1
ATOM 743 C CA . ALA A 1 99 ? 0.506 6.210 51.098 1.00 23.97 144 ALA A CA 1
ATOM 744 C C . ALA A 1 99 ? 0.651 7.697 51.164 1.00 24.59 144 ALA A C 1
ATOM 745 O O . ALA A 1 99 ? 1.048 8.403 50.225 1.00 27.25 144 ALA A O 1
ATOM 747 N N . ASP A 1 100 ? 0.294 8.286 52.298 1.00 25.86 145 ASP A N 1
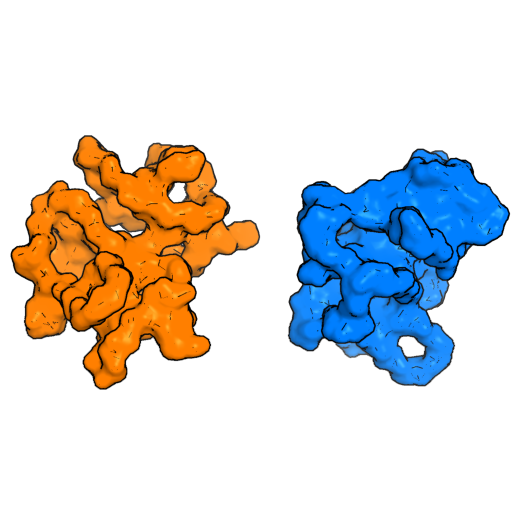ATOM 748 C CA . ASP A 1 100 ? 0.098 9.737 52.167 1.00 29.87 145 ASP A CA 1
ATOM 749 C C . ASP A 1 100 ? 1.443 10.385 52.410 1.00 28.24 145 ASP A C 1
ATOM 750 O O . ASP A 1 100 ? 1.496 11.610 52.283 1.00 42.19 145 ASP A O 1
ATOM 755 N N . GLU A 1 101 ? 2.495 9.615 52.698 1.00 22.74 146 GLU A N 1
ATOM 756 C CA . GLU A 1 101 ? 3.838 10.145 52.815 1.00 22.61 146 GLU A CA 1
ATOM 757 C C . GLU A 1 101 ? 4.758 9.624 51.721 1.00 20.34 146 GLU A C 1
ATOM 758 O O . GLU A 1 101 ? 5.909 10.060 51.630 1.00 22.81 146 GLU A O 1
ATOM 764 N N . GLU A 1 102 ? 4.236 8.714 50.898 1.00 19.08 147 GLU A N 1
ATOM 765 C CA . GLU A 1 102 ? 5.044 8.074 49.858 1.00 19.42 147 GLU A CA 1
ATOM 766 C C . GLU A 1 102 ? 6.367 7.574 50.465 1.00 16.83 147 GLU A C 1
ATOM 767 O O . GLU A 1 102 ? 7.465 7.808 49.995 1.00 19.12 147 GLU A O 1
ATOM 773 N N . ALA A 1 103 ? 6.178 6.867 51.568 1.00 16.71 148 ALA A N 1
ATOM 774 C CA . ALA A 1 103 ? 7.264 6.431 52.399 1.00 15.25 148 ALA A CA 1
ATOM 775 C C . ALA A 1 103 ? 7.198 4.920 52.642 1.00 13.98 148 ALA A C 1
ATOM 776 O O . ALA A 1 103 ? 6.184 4.255 52.461 1.00 16.02 148 ALA A O 1
ATOM 778 N N . ALA A 1 104 ? 8.348 4.384 53.011 1.00 14.23 149 ALA A N 1
ATOM 779 C CA . ALA A 1 104 ? 8.497 2.980 53.328 1.00 13.25 149 ALA A CA 1
ATOM 780 C C . ALA A 1 104 ? 8.508 2.826 54.847 1.00 13.31 149 ALA A C 1
ATOM 781 O O . ALA A 1 104 ? 9.271 3.562 55.483 1.00 15.76 149 ALA A O 1
ATOM 783 N N . LEU A 1 105 ? 7.716 1.913 55.353 1.00 13.61 150 LEU A N 1
ATOM 784 C CA . LEU A 1 105 ? 7.556 1.715 56.782 1.00 13.07 150 LEU A CA 1
ATOM 785 C C . LEU A 1 105 ? 8.069 0.337 57.202 1.00 13.03 150 LEU A C 1
ATOM 786 O O . LEU A 1 105 ? 7.707 -0.661 56.556 1.00 13.25 150 LEU A O 1
ATOM 791 N N . CYS A 1 106 ? 8.835 0.308 58.256 1.00 13.50 151 CYS A N 1
ATOM 792 C CA . CYS A 1 106 ? 9.343 -0.904 58.882 1.00 13.26 151 CYS A CA 1
ATOM 793 C C . CYS A 1 106 ? 8.388 -1.338 59.982 1.00 13.62 151 CYS A C 1
ATOM 794 O O . CYS A 1 106 ? 8.154 -0.534 60.901 1.00 15.85 151 CYS A O 1
ATOM 797 N N . PRO A 1 107 ? 7.782 -2.531 59.902 1.00 14.39 152 PRO A N 1
ATOM 798 C CA . PRO A 1 107 ? 6.781 -2.898 60.904 1.00 14.89 152 PRO A CA 1
ATOM 799 C C . PRO A 1 107 ? 7.340 -3.276 62.246 1.00 15.05 152 PRO A C 1
ATOM 800 O O . PRO A 1 107 ? 6.641 -3.426 63.220 1.00 16.18 152 PRO A O 1
ATOM 804 N N . CYS A 1 108 ? 8.651 -3.417 62.326 1.00 13.71 153 CYS A N 1
ATOM 805 C CA . CYS A 1 108 ? 9.189 -3.874 63.609 1.00 14.07 153 CYS A CA 1
ATOM 806 C C . CYS A 1 108 ? 9.104 -2.801 64.658 1.00 14.64 153 CYS A C 1
ATOM 807 O O . CYS A 1 108 ? 8.561 -3.046 65.724 1.00 15.90 153 CYS A O 1
ATOM 810 N N . HIS A 1 109 ? 9.689 -1.595 64.391 1.00 13.75 154 HIS A N 1
ATOM 811 C CA . HIS A 1 109 ? 9.619 -0.558 65.383 1.00 14.14 154 HIS A CA 1
ATOM 812 C C . HIS A 1 109 ? 9.213 0.788 64.785 1.00 14.67 154 HIS A C 1
ATOM 813 O O . HIS A 1 109 ? 9.448 1.814 65.399 1.00 15.84 154 HIS A O 1
ATOM 820 N N . GLY A 1 110 ? 8.603 0.772 63.598 1.00 14.02 155 GLY A N 1
ATOM 821 C CA . GLY A 1 110 ? 7.991 1.949 63.040 1.00 14.28 155 GLY A CA 1
ATOM 822 C C . GLY A 1 110 ? 8.891 2.933 62.349 1.00 13.42 155 GLY A C 1
ATOM 823 O O . GLY A 1 110 ? 8.493 4.090 62.133 1.00 15.13 155 GLY A O 1
ATOM 824 N N . GLY A 1 111 ? 10.068 2.522 61.942 1.00 13.01 156 GLY A N 1
ATOM 825 C CA . GLY A 1 111 ? 10.913 3.335 61.092 1.00 12.84 156 GLY A CA 1
ATOM 826 C C . GLY A 1 111 ? 10.232 3.704 59.798 1.00 13.45 156 GLY A C 1
ATOM 827 O O . GLY A 1 111 ? 9.610 2.822 59.177 1.00 14.23 156 GLY A O 1
ATOM 828 N N . VAL A 1 112 ? 10.355 4.962 59.387 1.00 14.17 157 VAL A N 1
ATOM 829 C CA . VAL A 1 112 ? 9.722 5.405 58.157 1.00 13.28 157 VAL A CA 1
ATOM 830 C C . VAL A 1 112 ? 10.749 6.196 57.376 1.00 14.89 157 VAL A C 1
ATOM 831 O O . VAL A 1 112 ? 11.421 7.082 57.908 1.00 16.91 157 VAL A O 1
ATOM 835 N N . TYR A 1 113 ? 10.867 5.857 56.104 1.00 14.62 158 TYR A N 1
ATOM 836 C CA . TYR A 1 113 ? 11.844 6.422 55.209 1.00 13.89 158 TYR A CA 1
ATOM 837 C C . TYR A 1 113 ? 11.187 7.096 54.014 1.00 14.88 158 TYR A C 1
ATOM 838 O O . TYR A 1 113 ? 10.377 6.519 53.299 1.00 15.60 158 TYR A O 1
ATOM 847 N N . ASP A 1 114 ? 11.607 8.355 53.805 1.00 15.98 159 ASP A N 1
ATOM 848 C CA . ASP A 1 114 ? 10.965 9.201 52.834 1.00 16.54 159 ASP A CA 1
ATOM 849 C C . ASP A 1 114 ? 11.572 9.001 51.456 1.00 17.66 159 ASP A C 1
ATOM 850 O O . ASP A 1 114 ? 12.595 9.584 51.160 1.00 20.45 159 ASP A O 1
ATOM 855 N N . LEU A 1 115 ? 10.984 8.169 50.639 1.00 17.52 160 LEU A N 1
ATOM 856 C CA . LEU A 1 115 ? 11.625 7.669 49.427 1.00 18.27 160 LEU A CA 1
ATOM 857 C C . LEU A 1 115 ? 11.954 8.714 48.372 1.00 17.74 160 LEU A C 1
ATOM 858 O O . LEU A 1 115 ? 12.971 8.611 47.670 1.00 21.96 160 LEU A O 1
ATOM 863 N N . ARG A 1 116 ? 11.085 9.729 48.207 1.00 17.89 161 ARG A N 1
ATOM 864 C CA . ARG A 1 116 ? 11.393 10.738 47.205 1.00 18.68 161 ARG A CA 1
ATOM 865 C C . ARG A 1 116 ? 12.548 11.641 47.629 1.00 17.80 161 ARG A C 1
ATOM 866 O O . ARG A 1 116 ? 13.155 12.262 46.748 1.00 20.01 161 ARG A O 1
ATOM 874 N N . HIS A 1 117 ? 12.798 11.737 48.931 1.00 18.52 162 HIS A N 1
ATOM 875 C CA . HIS A 1 117 ? 13.803 12.601 49.559 1.00 20.85 162 HIS A CA 1
ATOM 876 C C . HIS A 1 117 ? 14.834 11.762 50.291 1.00 26.78 162 HIS A C 1
ATOM 877 O O . HIS A 1 117 ? 15.193 11.898 51.490 1.00 27.26 162 HIS A O 1
ATOM 884 N N . GLY A 1 118 ? 15.332 10.798 49.542 1.00 19.93 163 GLY A N 1
ATOM 885 C CA . GLY A 1 118 ? 16.528 10.069 49.872 1.00 20.47 163 GLY A CA 1
ATOM 886 C C . GLY A 1 118 ? 16.458 9.106 51.037 1.00 18.90 163 GLY A C 1
ATOM 887 O O . GLY A 1 118 ? 17.464 8.800 51.684 1.00 17.12 163 GLY A O 1
ATOM 888 N N . ALA A 1 119 ? 15.244 8.625 51.284 1.00 19.91 164 ALA A N 1
ATOM 889 C CA . ALA A 1 119 ? 14.894 7.760 52.400 1.00 18.17 164 ALA A CA 1
ATOM 890 C C . ALA A 1 119 ? 15.272 8.374 53.732 1.00 17.15 164 ALA A C 1
ATOM 891 O O . ALA A 1 119 ? 15.606 7.666 54.698 1.00 16.78 164 ALA A O 1
ATOM 893 N N . GLN A 1 120 ? 15.174 9.701 53.794 1.00 19.71 165 GLN A N 1
ATOM 894 C CA . GLN A 1 120 ? 15.333 10.369 55.085 1.00 19.83 165 GLN A CA 1
ATOM 895 C C . GLN A 1 120 ? 14.436 9.713 56.136 1.00 17.95 165 GLN A C 1
ATOM 896 O O . GLN A 1 120 ? 13.291 9.336 55.854 1.00 18.22 165 GLN A O 1
ATOM 902 N N . VAL A 1 121 ? 15.008 9.511 57.304 1.00 18.47 166 VAL A N 1
ATOM 903 C CA . VAL A 1 121 ? 14.230 8.919 58.397 1.00 18.23 166 VAL A CA 1
ATOM 904 C C . VAL A 1 121 ? 13.268 9.965 58.973 1.00 17.70 166 VAL A C 1
ATOM 905 O O . VAL A 1 121 ? 13.712 10.979 59.500 1.00 23.76 166 VAL A O 1
ATOM 909 N N . ILE A 1 122 ? 11.967 9.694 58.811 1.00 16.73 167 ILE A N 1
ATOM 910 C CA . ILE A 1 122 ? 10.978 10.692 59.276 1.00 19.11 167 ILE A CA 1
ATOM 911 C C . ILE A 1 122 ? 10.148 10.180 60.444 1.00 17.22 167 ILE A C 1
ATOM 912 O O . ILE A 1 122 ? 9.336 10.925 60.968 1.00 20.96 167 ILE A O 1
ATOM 917 N N . ALA A 1 123 ? 10.372 8.935 60.867 1.00 16.64 168 ALA A N 1
ATOM 918 C CA . ALA A 1 123 ? 9.739 8.419 62.075 1.00 15.18 168 ALA A CA 1
ATOM 919 C C . ALA A 1 123 ? 10.564 7.206 62.527 1.00 15.87 168 ALA A C 1
ATOM 920 O O . ALA A 1 123 ? 11.215 6.534 61.721 1.00 14.92 168 ALA A O 1
ATOM 922 N N . GLY A 1 124 ? 10.505 6.946 63.821 1.00 16.71 169 GLY A N 1
ATOM 923 C CA . GLY A 1 124 ? 11.051 5.721 64.384 1.00 16.95 169 GLY A CA 1
ATOM 924 C C . GLY A 1 124 ? 12.532 5.761 64.596 1.00 16.03 169 GLY A C 1
ATOM 925 O O . GLY A 1 124 ? 13.231 6.745 64.360 1.00 17.25 169 GLY A O 1
ATOM 926 N N . PRO A 1 125 ? 13.071 4.625 65.063 1.00 15.36 170 PRO A N 1
ATOM 927 C CA . PRO A 1 125 ? 14.477 4.577 65.449 1.00 15.97 170 PRO A CA 1
ATOM 928 C C . PRO A 1 125 ? 15.544 4.353 64.394 1.00 15.53 170 PRO A C 1
ATOM 929 O O . PRO A 1 125 ? 16.696 4.330 64.853 1.00 15.86 170 PRO A O 1
ATOM 933 N N . PRO A 1 126 ? 15.334 4.173 63.094 1.00 15.13 171 PRO A N 1
ATOM 934 C CA . PRO A 1 126 ? 16.501 4.058 62.187 1.00 15.34 171 PRO A CA 1
ATOM 935 C C . PRO A 1 126 ? 17.546 5.148 62.350 1.00 16.29 171 PRO A C 1
ATOM 936 O O . PRO A 1 126 ? 17.202 6.324 62.379 1.00 17.28 171 PRO A O 1
ATOM 940 N N . PRO A 1 127 ? 18.812 4.794 62.539 1.00 16.15 172 PRO A N 1
ATOM 941 C CA . PRO A 1 127 ? 19.849 5.825 62.768 1.00 17.89 172 PRO A CA 1
ATOM 942 C C . PRO A 1 127 ? 20.319 6.534 61.518 1.00 17.17 172 PRO A C 1
ATOM 943 O O . PRO A 1 127 ? 21.023 7.531 61.656 1.00 22.19 172 PRO A O 1
ATOM 947 N N . ARG A 1 128 ? 19.935 6.012 60.350 1.00 18.08 173 ARG A N 1
ATOM 948 C CA . ARG A 1 128 ? 20.344 6.608 59.096 1.00 18.32 173 ARG A CA 1
ATOM 949 C C . ARG A 1 128 ? 19.441 6.087 57.984 1.00 17.16 173 ARG A C 1
ATOM 950 O O . ARG A 1 128 ? 18.765 5.074 58.091 1.00 16.59 173 ARG A O 1
ATOM 958 N N . PRO A 1 129 ? 19.393 6.806 56.864 1.00 16.64 174 PRO A N 1
ATOM 959 C CA . PRO A 1 129 ? 18.585 6.319 55.734 1.00 16.64 174 PRO A CA 1
ATOM 960 C C . PRO A 1 129 ? 19.036 4.975 55.214 1.00 15.64 174 PRO A C 1
ATOM 961 O O . PRO A 1 129 ? 20.222 4.679 55.265 1.00 16.93 174 PRO A O 1
ATOM 965 N N . VAL A 1 130 ? 18.139 4.103 54.726 1.00 15.57 175 VAL A N 1
ATOM 966 C CA . VAL A 1 130 ? 18.567 3.002 53.895 1.00 15.55 175 VAL A CA 1
ATOM 967 C C . VAL A 1 130 ? 19.287 3.580 52.675 1.00 14.87 175 VAL A C 1
ATOM 968 O O . VAL A 1 130 ? 18.874 4.590 52.123 1.00 16.92 175 VAL A O 1
ATOM 972 N N . PRO A 1 131 ? 20.405 2.978 52.293 1.00 17.31 176 PRO A N 1
ATOM 973 C CA . PRO A 1 131 ? 21.164 3.519 51.153 1.00 17.57 176 PRO A CA 1
ATOM 974 C C . PRO A 1 131 ? 20.415 3.314 49.842 1.00 14.49 176 PRO A C 1
ATOM 975 O O . PRO A 1 131 ? 19.762 2.297 49.614 1.00 17.69 176 PRO A O 1
ATOM 979 N N . GLN A 1 132 ? 20.572 4.325 48.971 1.00 16.85 177 GLN A N 1
ATOM 980 C CA . GLN A 1 132 ? 20.088 4.240 47.626 1.00 17.79 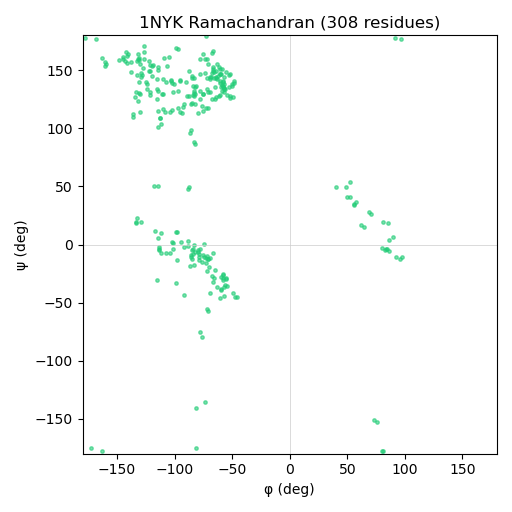177 GLN A CA 1
ATOM 981 C C . GLN A 1 132 ? 20.969 3.308 46.789 1.00 17.90 177 GLN A C 1
ATOM 982 O O . GLN A 1 132 ? 22.183 3.205 46.958 1.00 21.61 177 GLN A O 1
ATOM 988 N N . LEU A 1 133 ? 20.274 2.672 45.852 1.00 18.50 178 LEU A N 1
ATOM 989 C CA . LEU A 1 133 ? 20.935 1.905 44.807 1.00 17.91 178 LEU A CA 1
ATOM 990 C C . LEU A 1 133 ? 20.778 2.606 43.477 1.00 18.47 178 LEU A C 1
ATOM 991 O O . LEU A 1 133 ? 19.626 2.757 43.035 1.00 18.36 178 LEU A O 1
ATOM 996 N N . PRO A 1 134 ? 21.837 3.057 42.834 1.00 20.63 179 PRO A N 1
ATOM 997 C CA . PRO A 1 134 ? 21.695 3.639 41.483 1.00 21.70 179 PRO A CA 1
ATOM 998 C C . PRO A 1 134 ? 21.077 2.629 40.533 1.00 21.43 179 PRO A C 1
ATOM 999 O O . PRO A 1 134 ? 21.419 1.467 40.593 1.00 21.37 179 PRO A O 1
ATOM 1003 N N . VAL A 1 135 ? 20.197 3.095 39.652 1.00 20.24 180 VAL A N 1
ATOM 1004 C CA . VAL A 1 135 ? 19.562 2.219 38.669 1.00 20.64 180 VAL A CA 1
ATOM 1005 C C . VAL A 1 135 ? 19.676 2.853 37.290 1.00 23.05 180 VAL A C 1
ATOM 1006 O O . VAL A 1 135 ? 19.828 4.051 37.174 1.00 24.17 180 VAL A O 1
ATOM 1010 N N . ARG A 1 136 ? 19.556 2.000 36.277 1.00 22.24 181 ARG A N 1
ATOM 1011 C CA . ARG A 1 136 ? 19.444 2.425 34.893 1.00 23.32 181 ARG A CA 1
ATOM 1012 C C . ARG A 1 136 ? 18.464 1.491 34.208 1.00 20.98 181 ARG A C 1
ATOM 1013 O O . ARG A 1 136 ? 18.125 0.457 34.782 1.00 20.61 181 ARG A O 1
ATOM 1021 N N . VAL A 1 137 ? 17.988 1.862 33.038 1.00 21.18 182 VAL A N 1
ATOM 1022 C CA . VAL A 1 137 ? 17.073 1.053 32.271 1.00 20.83 182 VAL A CA 1
ATOM 1023 C C . VAL A 1 137 ? 17.814 0.558 31.041 1.00 23.63 182 VAL A C 1
ATOM 1024 O O . VAL A 1 137 ? 18.455 1.353 30.342 1.00 27.17 182 VAL A O 1
ATOM 1028 N N . GLU A 1 138 ? 17.747 -0.734 30.802 1.00 25.08 183 GLU A N 1
ATOM 1029 C CA . GLU A 1 138 ? 18.361 -1.294 29.600 1.00 27.36 183 GLU A CA 1
ATOM 1030 C C . GLU A 1 138 ? 17.367 -2.204 28.915 1.00 25.26 183 GLU A C 1
ATOM 1031 O O . GLU A 1 138 ? 16.883 -3.138 29.562 1.00 26.82 183 GLU A O 1
ATOM 1037 N N . ASP A 1 139 ? 17.076 -1.933 27.659 1.00 31.90 184 ASP A N 1
ATOM 1038 C CA . ASP A 1 139 ? 16.004 -2.542 26.890 1.00 31.14 184 ASP A CA 1
ATOM 1039 C C . ASP A 1 139 ? 14.744 -2.706 27.746 1.00 28.37 184 ASP A C 1
ATOM 1040 O O . ASP A 1 139 ? 14.125 -3.777 27.771 1.00 29.55 184 ASP A O 1
ATOM 1045 N N . GLY A 1 140 ? 14.368 -1.634 28.415 1.00 25.27 185 GLY A N 1
ATOM 1046 C CA . GLY A 1 140 ? 13.140 -1.579 29.185 1.00 22.64 185 GLY A CA 1
ATOM 1047 C C . GLY A 1 140 ? 13.215 -2.224 30.549 1.00 19.40 185 GLY A C 1
ATOM 1048 O O . GLY A 1 140 ? 12.224 -2.125 31.268 1.00 20.62 185 GLY A O 1
ATOM 1049 N N . VAL A 1 141 ? 14.295 -2.850 30.985 1.00 21.06 186 VAL A N 1
ATOM 1050 C CA . VAL A 1 141 ? 14.483 -3.593 32.240 1.00 19.67 186 VAL A CA 1
ATOM 1051 C C . VAL A 1 141 ? 15.357 -2.821 33.190 1.00 17.95 186 VAL A C 1
ATOM 1052 O O . VAL A 1 141 ? 16.352 -2.207 32.799 1.00 21.03 186 VAL A O 1
ATOM 1056 N N . LEU A 1 142 ? 15.010 -2.841 34.482 1.00 19.04 187 LEU A N 1
ATOM 1057 C CA . LEU A 1 142 ? 15.781 -2.177 35.513 1.00 17.37 187 LEU A CA 1
ATOM 1058 C C . LEU A 1 142 ? 17.020 -2.990 35.884 1.00 19.05 187 LEU A C 1
ATOM 1059 O O . LEU A 1 142 ? 16.900 -4.189 36.127 1.00 19.06 187 LEU A O 1
ATOM 1064 N N . VAL A 1 143 ? 18.140 -2.276 35.934 1.00 19.56 188 VAL A N 1
ATOM 1065 C CA . VAL A 1 143 ? 19.462 -2.808 36.180 1.00 22.08 188 VAL A CA 1
ATOM 1066 C C . VAL A 1 143 ? 20.133 -1.975 37.262 1.00 21.27 188 VAL A C 1
ATOM 1067 O O . VAL A 1 143 ? 20.003 -0.740 37.272 1.00 23.35 188 VAL A O 1
ATOM 1071 N N . ALA A 1 144 ? 20.847 -2.687 38.140 1.00 21.51 189 ALA A N 1
ATOM 1072 C CA . ALA A 1 144 ? 21.705 -1.952 39.085 1.00 20.04 189 ALA A CA 1
ATOM 1073 C C . ALA A 1 144 ? 22.797 -1.206 38.319 1.00 24.23 189 ALA A C 1
ATOM 1074 O O . ALA A 1 144 ? 23.535 -1.783 37.538 1.00 28.18 189 ALA A O 1
ATOM 1076 N N . ALA A 1 145 ? 22.882 0.089 38.579 1.00 22.74 190 ALA A N 1
ATOM 1077 C CA . ALA A 1 145 ? 23.836 0.907 37.841 1.00 23.76 190 ALA A CA 1
ATOM 1078 C C . ALA A 1 145 ? 25.095 1.213 38.633 1.00 24.71 190 ALA A C 1
ATOM 1079 O O . ALA A 1 145 ? 25.967 1.861 38.079 1.00 33.19 190 ALA A O 1
ATOM 1081 N N . GLY A 1 146 ? 25.173 0.793 39.887 1.00 25.55 191 GLY A N 1
ATOM 1082 C CA . GLY A 1 146 ? 26.364 0.979 40.696 1.00 27.85 191 GLY A CA 1
ATOM 1083 C C . GLY A 1 146 ? 26.167 0.220 42.008 1.00 27.68 191 GLY A C 1
ATOM 1084 O O . GLY A 1 146 ? 25.153 -0.458 42.141 1.00 30.31 191 GLY A O 1
ATOM 1085 N N . GLU A 1 147 ? 27.132 0.386 42.892 1.00 27.19 192 GLU A N 1
ATOM 1086 C CA . GLU A 1 147 ? 27.058 -0.127 44.265 1.00 29.18 192 GLU A CA 1
ATOM 1087 C C . GLU A 1 147 ? 26.057 0.685 45.072 1.00 26.87 192 GLU A C 1
ATOM 1088 O O . GLU A 1 147 ? 25.720 1.831 44.741 1.00 29.39 192 GLU A O 1
ATOM 1094 N N . PHE A 1 148 ? 25.583 0.107 46.172 1.00 24.63 193 PHE A N 1
ATOM 1095 C CA . PHE A 1 148 ? 24.825 0.877 47.135 1.00 21.94 193 PHE A CA 1
ATOM 1096 C C . PHE A 1 148 ? 25.614 2.124 47.522 1.00 23.40 193 PHE A C 1
ATOM 1097 O O . PHE A 1 148 ? 26.844 2.046 47.588 1.00 25.18 193 PHE A O 1
ATOM 1105 N N . LEU A 1 149 ? 24.900 3.211 47.795 1.00 21.96 194 LEU A N 1
ATOM 1106 C CA . LEU A 1 149 ? 25.555 4.482 48.066 1.00 22.25 194 LEU A CA 1
ATOM 1107 C C . LEU A 1 149 ? 26.112 4.554 49.467 1.00 27.89 194 LEU A C 1
ATOM 1108 O O . LEU A 1 149 ? 26.792 5.552 49.752 1.00 33.72 194 LEU A O 1
ATOM 1113 N N . GLY A 1 150 ? 25.911 3.579 50.309 1.00 26.77 195 GLY A N 1
ATOM 1114 C CA . GLY A 1 150 ? 26.449 3.481 51.657 1.00 23.47 195 GLY A CA 1
ATOM 1115 C C . GLY A 1 150 ? 26.216 2.068 52.167 1.00 24.71 195 GLY A C 1
ATOM 1116 O O . GLY A 1 150 ? 25.637 1.230 51.470 1.00 25.03 195 GLY A O 1
ATOM 1117 N N . PRO A 1 151 ? 26.721 1.807 53.369 1.00 24.48 196 PRO A N 1
ATOM 1118 C CA . PRO A 1 151 ? 26.555 0.495 53.995 1.00 26.83 196 PRO A CA 1
ATOM 1119 C C . PRO A 1 151 ? 25.087 0.142 54.191 1.00 22.91 196 PRO A C 1
ATOM 1120 O O . PRO A 1 151 ? 24.223 0.987 54.408 1.00 21.41 196 PRO A O 1
ATOM 1124 N N . VAL A 1 152 ? 24.829 -1.153 54.070 1.00 22.74 197 VAL A N 1
ATOM 1125 C CA . VAL A 1 152 ? 23.489 -1.725 54.227 1.00 23.22 197 VAL A CA 1
ATOM 1126 C C . VAL A 1 152 ? 23.250 -2.235 55.629 1.00 20.05 197 VAL A C 1
ATOM 1127 O O . VAL A 1 152 ? 24.152 -2.854 56.235 1.00 23.50 197 VAL A O 1
ATOM 1131 N N . GLY A 1 153 ? 22.039 -2.006 56.131 1.00 18.18 198 GLY A N 1
ATOM 1132 C CA . GLY A 1 153 ? 21.537 -2.680 57.316 1.00 19.56 198 GLY A CA 1
ATOM 1133 C C . GLY A 1 153 ? 22.177 -2.183 58.586 1.00 18.42 198 GLY A C 1
ATOM 1134 O O . GLY A 1 153 ? 22.575 -1.056 58.728 1.00 18.70 198 GLY A O 1
ATOM 1135 N N . VAL A 1 154 ? 22.247 -3.083 59.562 1.00 18.84 199 VAL A N 1
ATOM 1136 C CA . VAL A 1 154 ? 22.670 -2.761 60.886 1.00 18.01 199 VAL A CA 1
ATOM 1137 C C . VAL A 1 154 ? 24.187 -2.638 60.926 1.00 18.07 199 VAL A C 1
ATOM 1138 O O . VAL A 1 154 ? 24.944 -3.532 60.542 1.00 24.23 199 VAL A O 1
ATOM 1142 N N . GLN A 1 155 ? 24.650 -1.489 61.410 1.00 21.31 200 GLN A N 1
ATOM 1143 C CA . GLN A 1 155 ? 26.071 -1.197 61.521 1.00 26.16 200 GLN A CA 1
ATOM 1144 C C . GLN A 1 155 ? 26.423 -0.766 62.951 1.00 30.13 200 GLN A C 1
ATOM 1145 O O . GLN A 1 155 ? 25.540 -0.513 63.787 1.00 28.99 200 GLN A O 1
ATOM 1151 N N . ALA A 1 156 ? 27.725 -0.654 63.223 1.00 35.24 201 ALA A N 1
ATOM 1152 C CA . ALA A 1 156 ? 28.180 -0.175 64.530 1.00 42.31 201 ALA A CA 1
ATOM 1153 C C . ALA A 1 156 ? 27.490 1.113 64.963 1.00 46.04 201 ALA A C 1
ATOM 1154 O O . ALA A 1 156 ? 27.037 1.890 64.113 1.00 57.28 201 ALA A O 1
ATOM 1156 N N . THR B 1 1 ? 10.413 11.094 13.707 1.00 48.10 46 THR B N 1
ATOM 1157 C CA . THR B 1 1 ? 9.823 11.974 12.697 1.00 42.45 46 THR B CA 1
ATOM 1158 C C . THR B 1 1 ? 10.859 12.508 11.703 1.00 36.82 46 THR B C 1
ATOM 1159 O O . THR B 1 1 ? 12.031 12.656 12.056 1.00 30.57 46 THR B O 1
ATOM 1163 N N . PRO B 1 2 ? 10.480 12.799 10.467 1.00 33.79 47 PRO B N 1
ATOM 1164 C CA . PRO B 1 2 ? 11.480 13.236 9.486 1.00 30.72 47 PRO B CA 1
ATOM 1165 C C . PRO B 1 2 ? 12.275 14.450 9.940 1.00 30.12 47 PRO B C 1
ATOM 1166 O O . PRO B 1 2 ? 13.484 14.506 9.641 1.00 26.30 47 PRO B O 1
ATOM 1170 N N . GLU B 1 3 ? 11.571 15.328 10.657 1.00 27.16 48 GLU B N 1
ATOM 1171 C CA . GLU B 1 3 ? 12.192 16.600 11.048 1.00 25.25 48 GLU B CA 1
ATOM 1172 C C . GLU B 1 3 ? 13.232 16.416 12.131 1.00 23.40 48 GLU B C 1
ATOM 1173 O O . GLU B 1 3 ? 14.006 17.320 12.468 1.00 24.62 48 GLU B O 1
ATOM 1179 N N . LYS B 1 4 ? 13.209 15.210 12.680 1.00 25.30 49 LYS B N 1
ATOM 1180 C CA . LYS B 1 4 ? 14.046 14.879 13.810 1.00 27.41 49 LYS B CA 1
ATOM 1181 C C . LYS B 1 4 ? 15.063 13.816 13.416 1.00 25.70 49 LYS B C 1
ATOM 1182 O O . LYS B 1 4 ? 15.832 13.399 14.279 1.00 33.74 49 LYS B O 1
ATOM 1188 N N . GLU B 1 5 ? 15.117 13.447 12.153 1.00 27.47 50 GLU B N 1
ATOM 1189 C CA . GLU B 1 5 ? 16.133 12.501 11.697 1.00 25.13 50 GLU B CA 1
ATOM 1190 C C . GLU B 1 5 ? 17.530 13.068 11.941 1.00 25.36 50 GLU B C 1
ATOM 1191 O O . GLU B 1 5 ? 17.698 14.284 11.842 1.00 29.61 50 GLU B O 1
ATOM 1197 N N . PRO B 1 6 ? 18.502 12.213 12.248 1.00 28.57 51 PRO B N 1
ATOM 1198 C CA . PRO B 1 6 ? 19.870 12.710 12.349 1.00 27.05 51 PRO B CA 1
ATOM 1199 C C . PRO B 1 6 ? 20.417 13.183 11.016 1.00 23.17 51 PRO B C 1
ATOM 1200 O O . PRO B 1 6 ? 19.990 12.688 9.960 1.00 25.40 51 PRO B O 1
ATOM 1204 N N . LEU B 1 7 ? 21.351 14.116 11.117 1.00 21.51 52 LEU B N 1
ATOM 1205 C CA . LEU B 1 7 ? 22.141 14.539 9.987 1.00 21.61 52 LEU B CA 1
ATOM 1206 C C . LEU B 1 7 ? 22.696 13.327 9.249 1.00 21.54 52 LEU B C 1
ATOM 1207 O O . LEU B 1 7 ? 23.213 12.431 9.911 1.00 25.87 52 LEU B O 1
ATOM 1212 N N . LYS B 1 8 ? 22.699 13.412 7.913 1.00 21.63 53 LYS B N 1
ATOM 1213 C CA . LYS B 1 8 ? 23.393 12.392 7.138 1.00 22.92 53 LYS B CA 1
ATOM 1214 C C . LYS B 1 8 ? 24.383 12.962 6.143 1.00 23.16 53 LYS B C 1
ATOM 1215 O O . LYS B 1 8 ? 24.116 14.089 5.680 1.00 22.21 53 LYS B O 1
ATOM 1221 N N . PRO B 1 9 ? 25.448 12.275 5.777 1.00 22.86 54 PRO B N 1
ATOM 1222 C CA . PRO B 1 9 ? 26.322 12.812 4.734 1.00 24.12 54 PRO B CA 1
ATOM 1223 C C . PRO B 1 9 ? 25.471 13.047 3.475 1.00 22.96 54 PRO B C 1
ATOM 1224 O O . PRO B 1 9 ? 24.535 12.255 3.226 1.00 27.05 54 PRO B O 1
ATOM 1228 N N . GLY B 1 10 ? 25.761 14.099 2.710 1.00 24.31 55 GLY B N 1
ATOM 1229 C CA . GLY B 1 10 ? 24.999 14.491 1.531 1.00 21.26 55 GLY B CA 1
ATOM 1230 C C . GLY B 1 10 ? 23.904 15.498 1.875 1.00 22.19 55 GLY B C 1
ATOM 1231 O O . GLY B 1 10 ? 23.293 16.077 0.951 1.00 22.40 55 GLY B O 1
ATOM 1232 N N . ASP B 1 11 ? 23.641 15.702 3.163 1.00 20.50 56 ASP B N 1
ATOM 1233 C CA . ASP B 1 11 ? 22.593 16.678 3.473 1.00 20.31 56 ASP B CA 1
ATOM 1234 C C . ASP B 1 11 ? 23.060 18.086 3.123 1.00 18.73 56 ASP B C 1
ATOM 1235 O O . ASP B 1 11 ? 24.210 18.457 3.334 1.00 18.63 56 ASP B O 1
ATOM 1240 N N . ILE B 1 12 ? 22.134 18.888 2.609 1.00 17.77 57 ILE B N 1
ATOM 1241 C CA . ILE B 1 12 ? 22.399 20.281 2.272 1.00 16.43 57 ILE B CA 1
ATOM 1242 C C . ILE B 1 12 ? 22.298 21.090 3.543 1.00 15.06 57 ILE B C 1
ATOM 1243 O O . ILE B 1 12 ? 21.396 20.918 4.374 1.00 17.59 57 ILE B O 1
ATOM 1248 N N . LEU B 1 13 ? 23.200 21.998 3.785 1.00 14.56 58 LEU B N 1
ATOM 1249 C CA . LEU B 1 13 ? 23.153 22.876 4.943 1.00 14.33 58 LEU B CA 1
ATOM 1250 C C . LEU B 1 13 ? 22.322 24.105 4.575 1.00 14.17 58 LEU B C 1
ATOM 1251 O O . LEU B 1 13 ? 22.606 24.751 3.567 1.00 15.75 58 LEU B O 1
ATOM 1256 N N . VAL B 1 14 ? 21.348 24.356 5.450 1.00 13.68 59 VAL B N 1
ATOM 1257 C CA . VAL B 1 14 ? 20.481 25.519 5.271 1.00 13.30 59 VAL B CA 1
ATOM 1258 C C . VAL B 1 14 ? 20.626 26.452 6.474 1.00 13.87 59 VAL B C 1
ATOM 1259 O O . VAL B 1 14 ? 20.914 26.044 7.601 1.00 13.50 59 VAL B O 1
ATOM 1263 N N . TYR B 1 15 ? 20.343 27.753 6.226 1.00 14.70 60 TYR B N 1
ATOM 1264 C CA . TYR B 1 15 ? 20.357 28.695 7.341 1.00 13.18 60 TYR B CA 1
ATOM 1265 C C . TYR B 1 15 ? 19.235 28.348 8.294 1.00 12.83 60 TYR B C 1
ATOM 1266 O O . TYR B 1 15 ? 18.150 27.939 7.895 1.00 14.86 60 TYR B O 1
ATOM 1275 N N . ALA B 1 16 ? 19.486 28.512 9.589 1.00 13.07 61 ALA B N 1
ATOM 1276 C CA . ALA B 1 16 ? 18.443 28.346 10.580 1.00 12.77 61 ALA B CA 1
ATOM 1277 C C . ALA B 1 16 ? 17.261 29.244 10.232 1.00 13.97 61 ALA B C 1
ATOM 1278 O O . ALA B 1 16 ? 17.379 30.434 9.980 1.00 14.69 61 ALA B O 1
ATOM 1280 N N . GLN B 1 17 ? 16.098 28.583 10.218 1.00 14.23 62 GLN B N 1
ATOM 1281 C CA . GLN B 1 17 ? 14.922 29.294 9.729 1.00 15.16 62 GLN B CA 1
ATOM 1282 C C . GLN B 1 17 ? 13.679 28.806 10.441 1.00 17.88 62 GLN B C 1
ATOM 1283 O O . GLN B 1 17 ? 13.657 27.680 10.918 1.00 24.47 62 GLN B O 1
ATOM 1289 N N . GLY B 1 18 ? 12.646 29.632 10.432 1.00 22.48 63 GLY B N 1
ATOM 1290 C CA . GLY B 1 18 ? 11.290 29.228 10.820 1.00 27.53 63 GLY B CA 1
ATOM 1291 C C . GLY B 1 18 ? 10.606 28.529 9.649 1.00 36.97 63 GLY B C 1
ATOM 1292 O O . GLY B 1 18 ? 11.249 27.748 8.905 1.00 34.40 63 GLY B O 1
ATOM 1293 N N . GLY B 1 19 ? 9.320 28.734 9.379 1.00 36.40 64 GLY B N 1
ATOM 1294 C CA . GLY B 1 19 ? 8.681 28.108 8.213 1.00 36.54 64 GLY B CA 1
ATOM 1295 C C . GLY B 1 19 ? 9.107 28.746 6.908 1.00 29.97 64 GLY B C 1
ATOM 1296 O O . GLY B 1 19 ? 9.909 29.672 6.872 1.00 32.05 64 GLY B O 1
ATOM 1297 N N . GLY B 1 20 ? 8.628 28.295 5.763 1.00 28.97 65 GLY B N 1
ATOM 1298 C CA . GLY B 1 20 ? 8.913 28.750 4.452 1.00 27.98 65 GLY B CA 1
ATOM 1299 C C . GLY B 1 20 ? 9.978 27.940 3.756 1.00 27.40 65 GLY B C 1
ATOM 1300 O O . GLY B 1 20 ? 10.547 27.003 4.287 1.00 31.88 65 GLY B O 1
ATOM 1301 N N . GLU B 1 21 ? 10.230 28.293 2.502 1.00 28.33 66 GLU B N 1
ATOM 1302 C CA . GLU B 1 21 ? 11.222 27.595 1.727 1.00 27.88 66 GLU B CA 1
ATOM 1303 C C . G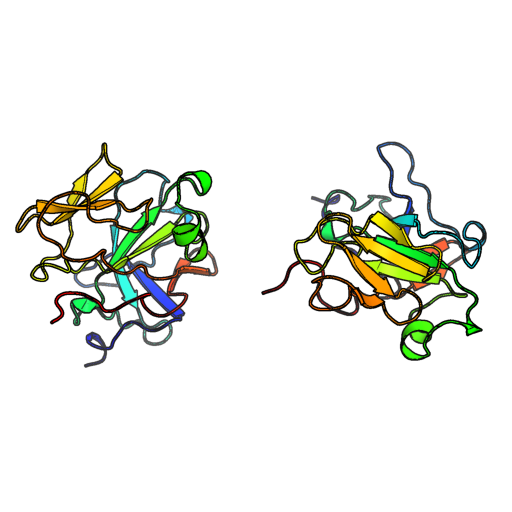LU B 1 21 ? 12.559 27.736 2.420 1.00 25.41 66 GLU B C 1
ATOM 1304 O O . GLU B 1 21 ? 12.989 28.840 2.776 1.00 28.71 66 GLU B O 1
ATOM 1310 N N . PRO B 1 22 ? 13.264 26.640 2.663 1.00 23.17 67 PRO B N 1
ATOM 1311 C CA . PRO B 1 22 ? 14.631 26.689 3.175 1.00 23.65 67 PRO B CA 1
ATOM 1312 C C . PRO B 1 22 ? 15.591 27.420 2.245 1.00 21.87 67 PRO B C 1
ATOM 1313 O O . PRO B 1 22 ? 15.410 27.410 1.028 1.00 21.82 67 PRO B O 1
ATOM 1317 N N . LYS B 1 23 ? 16.604 28.011 2.832 1.00 16.90 68 LYS B N 1
ATOM 1318 C CA . LYS B 1 23 ? 17.654 28.692 2.065 1.00 14.80 68 LYS B CA 1
ATOM 1319 C C . LYS B 1 23 ? 18.946 27.926 2.236 1.00 13.50 68 LYS B C 1
ATOM 1320 O O . LYS B 1 23 ? 19.534 27.945 3.316 1.00 14.97 68 LYS B O 1
ATOM 1326 N N . PRO B 1 24 ? 19.397 27.257 1.196 1.00 16.71 69 PRO B N 1
ATOM 1327 C CA . PRO B 1 24 ? 20.695 26.611 1.235 1.00 16.27 69 PRO B CA 1
ATOM 1328 C C . PRO B 1 24 ? 21.812 27.649 1.425 1.00 14.84 69 PRO B C 1
ATOM 1329 O O . PRO B 1 24 ? 21.750 28.775 0.925 1.00 16.63 69 PRO B O 1
ATOM 1333 N N . ILE B 1 25 ? 22.825 27.200 2.174 1.00 14.59 70 ILE B N 1
ATOM 1334 C CA . ILE B 1 25 ? 23.994 28.051 2.366 1.00 14.23 70 ILE B CA 1
ATOM 1335 C C . ILE B 1 25 ? 24.903 27.884 1.137 1.00 16.07 70 ILE B C 1
ATOM 1336 O O . ILE B 1 25 ? 25.381 26.794 0.843 1.00 18.03 70 ILE B O 1
ATOM 1341 N N . ARG B 1 26 ? 25.184 28.968 0.429 1.00 16.93 71 ARG B N 1
ATOM 1342 C CA . ARG B 1 26 ? 26.083 28.928 -0.702 1.00 17.29 71 ARG B CA 1
ATOM 1343 C C . ARG B 1 26 ? 27.420 29.507 -0.279 1.00 17.65 71 ARG B C 1
ATOM 1344 O O . ARG B 1 26 ? 27.530 30.456 0.486 1.00 18.92 71 ARG B O 1
ATOM 1352 N N . LEU B 1 27 ? 28.461 28.887 -0.784 1.00 18.49 72 LEU B N 1
ATOM 1353 C CA . LEU B 1 27 ? 29.818 29.348 -0.512 1.00 18.83 72 LEU B CA 1
ATOM 1354 C C . LEU B 1 27 ? 30.042 30.845 -0.680 1.00 19.72 72 LEU B C 1
ATOM 1355 O O . LEU B 1 27 ? 30.639 31.497 0.188 1.00 20.20 72 LEU B O 1
ATOM 1360 N N . GLU B 1 28 ? 29.543 31.405 -1.748 1.00 19.72 73 GLU B N 1
ATOM 1361 C CA . GLU B 1 28 ? 29.737 32.797 -2.122 1.00 20.10 73 GLU B CA 1
ATOM 1362 C C . GLU B 1 28 ? 28.997 33.759 -1.224 1.00 19.05 73 GLU B C 1
ATOM 1363 O O . GLU B 1 28 ? 29.235 34.940 -1.319 1.00 23.35 73 GLU B O 1
ATOM 1369 N N . GLU B 1 29 ? 28.090 33.254 -0.391 1.00 17.99 74 GLU B N 1
ATOM 1370 C CA . GLU B 1 29 ? 27.411 34.085 0.577 1.00 19.51 74 GLU B CA 1
ATOM 1371 C C . GLU B 1 29 ? 28.188 34.281 1.877 1.00 18.08 74 GLU B C 1
ATOM 1372 O O . GLU B 1 29 ? 27.811 35.107 2.674 1.00 20.90 74 GLU B O 1
ATOM 1378 N N . LEU B 1 30 ? 29.227 33.475 2.058 1.00 18.75 75 LEU B N 1
ATOM 1379 C CA . LEU B 1 30 ? 30.005 33.523 3.274 1.00 17.99 75 LEU B CA 1
ATOM 1380 C C . LEU B 1 30 ? 31.304 34.281 3.009 1.00 19.86 75 LEU B C 1
ATOM 1381 O O . LEU B 1 30 ? 32.132 33.816 2.260 1.00 21.33 75 LEU B O 1
ATOM 1386 N N . LYS B 1 31 ? 31.450 35.412 3.680 1.00 18.73 76 LYS B N 1
ATOM 1387 C CA . LYS B 1 31 ? 32.684 36.177 3.631 1.00 20.09 76 LYS B CA 1
ATOM 1388 C C . LYS B 1 31 ? 33.703 35.594 4.601 1.00 18.97 76 LYS B C 1
ATOM 1389 O O . LYS B 1 31 ? 33.427 35.413 5.777 1.00 19.41 76 LYS B O 1
ATOM 1395 N N . PRO B 1 32 ? 34.905 35.339 4.124 1.00 21.61 77 PRO B N 1
ATOM 1396 C CA . PRO B 1 32 ? 35.946 34.920 5.057 1.00 22.30 77 PRO B CA 1
ATOM 1397 C C . PRO B 1 32 ? 36.112 35.957 6.170 1.00 22.23 77 PRO B C 1
ATOM 1398 O O . PRO B 1 32 ? 36.133 37.168 5.957 1.00 23.79 77 PRO B O 1
ATOM 1402 N N . GLY B 1 33 ? 36.174 35.414 7.385 1.00 20.92 78 GLY B N 1
ATOM 1403 C CA . GLY B 1 33 ? 36.328 36.219 8.565 1.00 22.01 78 GLY B CA 1
ATOM 1404 C C . GLY B 1 33 ? 35.050 36.747 9.165 1.00 22.47 78 GLY B C 1
ATOM 1405 O O . GLY B 1 33 ? 35.074 37.384 10.232 1.00 28.01 78 GLY B O 1
ATOM 1406 N N . ASP B 1 34 ? 33.905 36.538 8.536 1.00 18.74 79 ASP B N 1
ATOM 1407 C CA . ASP B 1 34 ? 32.646 37.015 9.081 1.00 16.62 79 ASP B CA 1
ATOM 1408 C C . ASP B 1 34 ? 32.179 36.082 10.196 1.00 18.32 79 ASP B C 1
ATOM 1409 O O . ASP B 1 34 ? 32.563 34.929 10.307 1.00 19.77 79 ASP B O 1
ATOM 1414 N N . PRO B 1 35 ? 31.307 36.533 11.071 1.00 17.09 80 PRO B N 1
ATOM 1415 C CA . PRO B 1 35 ? 30.696 35.708 12.129 1.00 15.53 80 PRO B CA 1
ATOM 1416 C C . PRO B 1 35 ? 30.019 34.491 11.563 1.00 14.30 80 PRO B C 1
ATOM 1417 O O . PRO B 1 35 ? 29.488 34.547 10.469 1.00 15.69 80 PRO B O 1
ATOM 1421 N N . PHE B 1 36 ? 30.020 33.394 12.339 1.00 14.50 81 PHE B N 1
ATOM 1422 C CA . PHE B 1 36 ? 29.390 32.189 11.851 1.00 14.21 81 PHE B CA 1
ATOM 1423 C C . PHE B 1 36 ? 27.886 32.397 11.719 1.00 13.62 81 PHE B C 1
ATOM 1424 O O . PHE B 1 36 ? 27.287 33.321 12.286 1.00 13.89 81 PHE B O 1
ATOM 1432 N N . VAL B 1 37 ? 27.297 31.431 11.005 1.00 15.03 82 VAL B N 1
ATOM 1433 C CA . VAL B 1 37 ? 25.855 31.320 10.885 1.00 13.56 82 VAL B CA 1
ATOM 1434 C C . VAL B 1 37 ? 25.420 30.020 11.565 1.00 12.46 82 VAL B C 1
ATOM 1435 O O . VAL B 1 37 ? 26.241 29.101 11.657 1.00 14.78 82 VAL B O 1
ATOM 1439 N N . LEU B 1 38 ? 24.200 29.990 12.043 1.00 13.58 83 LEU B N 1
ATOM 1440 C CA . LEU B 1 38 ? 23.575 28.770 12.559 1.00 12.72 83 LEU B CA 1
ATOM 1441 C C . LEU B 1 38 ? 22.843 28.067 11.406 1.00 13.39 83 LEU B C 1
ATOM 1442 O O . LEU B 1 38 ? 22.240 28.768 10.585 1.00 14.51 83 LEU B O 1
ATOM 1447 N N . ALA B 1 39 ? 22.943 26.744 11.376 1.00 13.57 84 ALA B N 1
ATOM 1448 C CA . ALA B 1 39 ? 22.495 25.992 10.230 1.00 12.17 84 ALA B CA 1
ATOM 1449 C C . ALA B 1 39 ? 21.908 24.661 10.683 1.00 12.32 84 ALA B C 1
ATOM 1450 O O . ALA B 1 39 ? 22.184 24.183 11.796 1.00 13.59 84 ALA B O 1
ATOM 1452 N N . TYR B 1 40 ? 21.139 24.072 9.797 1.00 13.79 85 TYR B N 1
ATOM 1453 C CA . TYR B 1 40 ? 20.671 22.721 9.933 1.00 15.19 85 TYR B CA 1
ATOM 1454 C C . TYR B 1 40 ? 20.876 21.957 8.617 1.00 14.33 85 TYR B C 1
ATOM 1455 O O . TYR B 1 40 ? 21.004 22.503 7.515 1.00 16.21 85 TYR B O 1
ATOM 1464 N N . PRO B 1 41 ? 20.910 20.651 8.755 1.00 16.28 86 PRO B N 1
ATOM 1465 C CA . PRO B 1 41 ? 20.971 19.808 7.573 1.00 15.60 86 PRO B CA 1
ATOM 1466 C C . PRO B 1 41 ? 19.580 19.568 7.024 1.00 18.00 86 PRO B C 1
ATOM 1467 O O . PRO B 1 41 ? 18.603 19.445 7.768 1.00 17.14 86 PRO B O 1
ATOM 1471 N N . MET B 1 42 ? 19.485 19.487 5.701 1.00 17.09 87 MET B N 1
ATOM 1472 C CA . MET B 1 42 ? 18.292 19.209 4.961 1.00 19.55 87 MET B CA 1
ATOM 1473 C C . MET B 1 42 ? 18.455 18.010 4.049 1.00 18.60 87 MET B C 1
ATOM 1474 O O . MET B 1 42 ? 19.445 17.915 3.312 1.00 19.38 87 MET B O 1
ATOM 1479 N N . ASP B 1 43 ? 17.490 17.122 4.052 1.00 19.08 88 ASP B N 1
ATOM 1480 C CA . ASP B 1 43 ? 17.582 16.029 3.056 1.00 18.62 88 ASP B CA 1
ATOM 1481 C C . ASP B 1 43 ? 17.561 16.527 1.627 1.00 20.67 88 ASP B C 1
ATOM 1482 O O . ASP B 1 43 ? 16.668 17.318 1.271 1.00 20.99 88 ASP B O 1
ATOM 1487 N N . PRO B 1 44 ? 18.528 16.127 0.817 1.00 20.53 89 PRO B N 1
ATOM 1488 C CA . PRO B 1 44 ? 18.627 16.767 -0.500 1.00 23.55 89 PRO B CA 1
ATOM 1489 C C . PRO B 1 44 ? 17.528 16.378 -1.474 1.00 26.08 89 PRO B C 1
ATOM 1490 O O . PRO B 1 44 ? 17.462 17.078 -2.492 1.00 37.23 89 PRO B O 1
ATOM 1494 N N . LYS B 1 45 ? 16.699 15.401 -1.196 1.00 24.58 90 LYS B N 1
ATOM 1495 C CA . LYS B 1 45 ? 15.692 14.957 -2.160 1.00 24.10 90 LYS B CA 1
ATOM 1496 C C . LYS B 1 45 ? 14.288 15.203 -1.660 1.00 24.92 90 LYS B C 1
ATOM 1497 O O . LYS B 1 45 ? 13.381 15.453 -2.454 1.00 29.06 90 LYS B O 1
ATOM 1503 N N . THR B 1 46 ? 14.084 15.166 -0.340 1.00 26.65 91 THR B N 1
ATOM 1504 C CA . THR B 1 46 ? 12.770 15.418 0.205 1.00 22.33 91 THR B CA 1
ATOM 1505 C C . THR B 1 46 ? 12.598 16.848 0.698 1.00 23.12 91 THR B C 1
ATOM 1506 O O . THR B 1 46 ? 11.455 17.226 0.994 1.00 25.37 91 THR B O 1
ATOM 1510 N N . LYS B 1 47 ? 13.710 17.549 0.822 1.00 22.83 92 LYS B N 1
ATOM 1511 C CA . LYS B 1 47 ? 13.756 18.933 1.290 1.00 22.68 92 LYS B CA 1
ATOM 1512 C C . LYS B 1 47 ? 13.261 19.139 2.696 1.00 21.32 92 LYS B C 1
ATOM 1513 O O . LYS B 1 47 ? 12.958 20.215 3.210 1.00 22.74 92 LYS B O 1
ATOM 1519 N N . VAL B 1 48 ? 13.144 18.122 3.488 1.00 21.05 93 VAL B N 1
ATOM 1520 C CA . VAL B 1 48 ? 12.907 18.105 4.928 1.00 18.19 93 VAL B CA 1
ATOM 1521 C C . VAL B 1 48 ? 14.168 18.585 5.669 1.00 18.39 93 VAL B C 1
ATOM 1522 O O . VAL B 1 48 ? 15.261 18.029 5.657 1.00 18.95 93 VAL B O 1
ATOM 1526 N N . VAL B 1 49 ? 14.011 19.711 6.377 1.00 18.85 94 VAL B N 1
ATOM 1527 C CA . VAL B 1 49 ? 14.994 20.337 7.220 1.00 16.50 94 VAL B CA 1
ATOM 1528 C C . VAL B 1 49 ? 14.921 19.680 8.594 1.00 17.96 94 VAL B C 1
ATOM 1529 O O . VAL B 1 49 ? 13.872 19.673 9.218 1.00 19.65 94 VAL B O 1
ATOM 1533 N N . LYS B 1 50 ? 16.057 19.114 9.037 1.00 18.22 95 LYS B N 1
ATOM 1534 C CA . LYS B 1 50 ? 16.043 18.304 10.251 1.00 19.17 95 LYS B CA 1
ATOM 1535 C C . LYS B 1 50 ? 16.260 19.157 11.495 1.00 18.91 95 LYS B C 1
ATOM 1536 O O . LYS B 1 50 ? 17.066 18.833 12.372 1.00 23.50 95 LYS B O 1
ATOM 1542 N N . SER B 1 51 ? 15.480 20.238 11.587 1.00 20.78 96 SER B N 1
ATOM 1543 C CA . SER B 1 51 ? 15.627 21.232 12.638 1.00 20.81 96 SER B CA 1
ATOM 1544 C C . SER B 1 51 ? 14.814 20.875 13.848 1.00 26.22 96 SER B C 1
ATOM 1545 O O . SER B 1 51 ? 14.714 21.608 14.828 1.00 30.17 96 SER B O 1
ATOM 1548 N N . GLY B 1 52 ? 14.150 19.710 13.799 1.00 28.35 97 GLY B N 1
ATOM 1549 C CA . GLY B 1 52 ? 13.350 19.411 14.974 1.00 32.03 97 GLY B CA 1
ATOM 1550 C C . GLY B 1 52 ? 14.195 18.734 16.028 1.00 32.42 97 GLY B C 1
ATOM 1551 O O . GLY B 1 52 ? 13.755 18.541 17.155 1.00 37.37 97 GLY B O 1
ATOM 1552 N N . GLU B 1 53 ? 15.393 18.339 15.652 1.00 32.29 98 GLU B N 1
ATOM 1553 C CA . GLU B 1 53 ? 16.340 17.723 16.570 1.00 35.50 98 GLU B CA 1
ATOM 1554 C C . GLU B 1 53 ? 17.511 18.704 16.730 1.00 34.59 98 GLU B C 1
ATOM 1555 O O . GLU B 1 53 ? 18.322 18.972 15.857 1.00 29.81 98 GLU B O 1
ATOM 1561 N N . ALA B 1 54 ? 17.558 19.290 17.908 1.00 36.35 99 ALA B N 1
ATOM 1562 C CA . ALA B 1 54 ? 18.544 20.358 18.107 1.00 33.93 99 ALA B CA 1
ATOM 1563 C C . ALA B 1 54 ? 19.973 19.820 18.166 1.00 33.29 99 ALA B C 1
ATOM 1564 O O . ALA B 1 54 ? 20.824 20.685 18.049 1.00 32.51 99 ALA B O 1
ATOM 1566 N N . LYS B 1 55 ? 20.244 18.531 18.283 1.00 36.31 100 LYS B N 1
ATOM 1567 C CA . LYS B 1 55 ? 21.538 17.898 18.088 1.00 37.47 100 LYS B CA 1
ATOM 1568 C C . LYS B 1 55 ? 22.001 17.976 16.623 1.00 31.81 100 LYS B C 1
ATOM 1569 O O . LYS B 1 55 ? 23.161 17.599 16.346 1.00 33.78 100 LYS B O 1
ATOM 1575 N N . ASN B 1 56 ? 21.099 18.452 15.749 1.00 24.25 101 ASN B N 1
ATOM 1576 C CA . ASN B 1 56 ? 21.509 18.706 14.374 1.00 21.41 101 ASN B CA 1
ATOM 1577 C C . ASN B 1 56 ? 21.924 20.155 14.177 1.00 18.23 101 ASN B C 1
ATOM 1578 O O . ASN B 1 56 ? 22.273 20.505 13.043 1.00 18.67 101 ASN B O 1
ATOM 1583 N N . THR B 1 57 ? 21.922 20.990 15.225 1.00 18.36 102 THR B N 1
ATOM 1584 C CA . THR B 1 57 ? 22.224 22.402 15.051 1.00 15.66 102 THR B CA 1
ATOM 1585 C C . THR B 1 57 ? 23.714 22.548 14.759 1.00 15.52 102 THR B C 1
ATOM 1586 O O . THR B 1 57 ? 24.555 22.000 15.464 1.00 15.03 102 THR B O 1
ATOM 1590 N N . LEU B 1 58 ? 24.020 23.353 13.754 1.00 13.74 103 LEU B N 1
ATOM 1591 C CA . LEU B 1 58 ? 25.376 23.550 13.337 1.00 13.44 103 LEU B CA 1
ATOM 1592 C C . LEU B 1 58 ? 25.742 25.015 13.421 1.00 13.56 103 LEU B C 1
ATOM 1593 O O . LEU B 1 58 ? 24.866 25.887 13.356 1.00 14.04 103 LEU B O 1
ATOM 1598 N N . LEU B 1 59 ? 27.039 25.237 13.506 1.00 14.16 104 LEU B N 1
ATOM 1599 C CA . LEU B 1 59 ? 27.538 26.550 13.190 1.00 16.54 104 LEU B CA 1
ATOM 1600 C C . LEU B 1 59 ? 28.507 26.379 12.019 1.00 15.30 104 LEU B C 1
ATOM 1601 O O . LEU B 1 59 ? 29.234 25.401 11.896 1.00 14.35 104 LEU B O 1
ATOM 1606 N N . VAL B 1 60 ? 28.509 27.371 11.160 1.00 13.32 105 VAL B N 1
ATOM 1607 C CA . VAL B 1 60 ? 29.212 27.372 9.885 1.00 13.23 105 VAL B CA 1
ATOM 1608 C C . VAL B 1 60 ? 29.935 28.703 9.746 1.00 13.01 105 VAL B C 1
ATOM 1609 O O . VAL B 1 60 ? 29.275 29.755 9.873 1.00 14.26 105 VAL B O 1
ATOM 1613 N N . ALA B 1 61 ? 31.222 28.673 9.483 1.00 14.81 106 ALA B N 1
ATOM 1614 C CA . ALA B 1 61 ? 32.002 29.896 9.339 1.00 17.33 106 ALA B CA 1
ATOM 1615 C C . ALA B 1 61 ? 33.044 29.682 8.243 1.00 17.43 106 ALA B C 1
ATOM 1616 O O . ALA B 1 61 ? 33.436 28.542 7.924 1.00 18.19 106 ALA B O 1
ATOM 1618 N N . ARG B 1 62 ? 33.515 30.798 7.683 1.00 17.98 107 ARG B N 1
ATOM 1619 C CA . ARG B 1 62 ? 34.496 30.709 6.609 1.00 17.71 107 ARG B CA 1
ATOM 1620 C C . ARG B 1 62 ? 35.717 31.516 7.032 1.00 17.37 107 ARG B C 1
ATOM 1621 O O . ARG B 1 62 ? 35.541 32.601 7.566 1.00 19.56 107 ARG B O 1
ATOM 1629 N N . PHE B 1 63 ? 36.887 30.965 6.761 1.00 17.23 108 PHE B N 1
ATOM 1630 C CA . PHE B 1 63 ? 38.154 31.619 6.961 1.00 18.25 108 PHE B CA 1
ATOM 1631 C C . PHE B 1 63 ? 38.954 31.587 5.665 1.00 18.56 108 PHE B C 1
ATOM 1632 O O . PHE B 1 63 ? 38.637 30.800 4.782 1.00 22.48 108 PHE B O 1
ATOM 1640 N N . ASP B 1 64 ? 40.015 32.396 5.596 1.00 21.38 109 ASP B N 1
ATOM 1641 C CA . ASP B 1 64 ? 41.088 32.189 4.642 1.00 19.92 109 ASP B CA 1
ATOM 1642 C C . ASP B 1 64 ? 41.539 30.770 4.774 1.00 22.23 109 ASP B C 1
ATOM 1643 O O . ASP B 1 64 ? 41.875 30.381 5.911 1.00 22.25 109 ASP B O 1
ATOM 1648 N N . PRO B 1 65 ? 41.597 29.938 3.749 1.00 23.22 110 PRO B N 1
ATOM 1649 C CA . PRO B 1 65 ? 42.106 28.605 4.020 1.00 24.06 110 PRO B CA 1
ATOM 1650 C C . PRO B 1 65 ? 43.515 28.542 4.600 1.00 25.30 110 PRO B C 1
ATOM 1651 O O . PRO B 1 65 ? 43.706 27.540 5.271 1.00 24.76 110 PRO B O 1
ATOM 1655 N N . GLU B 1 66 ? 44.419 29.484 4.391 1.00 24.58 111 GLU B N 1
ATOM 1656 C CA . GLU B 1 66 ? 45.710 29.497 5.039 1.00 26.75 111 GLU B CA 1
ATOM 1657 C C . GLU B 1 66 ? 45.654 29.510 6.569 1.00 28.79 111 GLU B C 1
ATOM 1658 O O . GLU B 1 66 ? 46.622 29.072 7.196 1.00 29.52 111 GLU B O 1
ATOM 1664 N N . GLU B 1 67 ? 44.561 30.015 7.151 1.00 27.95 112 GLU B N 1
ATOM 1665 C CA . GLU B 1 67 ? 44.416 30.192 8.581 1.00 28.21 112 GLU B CA 1
ATOM 1666 C C . GLU B 1 67 ? 43.943 28.905 9.246 1.00 27.46 112 GLU B C 1
ATOM 1667 O O . GLU B 1 67 ? 43.877 28.829 10.469 1.00 26.96 112 GLU B O 1
ATOM 1673 N N . LEU B 1 68 ? 43.562 27.855 8.502 1.00 28.12 113 LEU B N 1
ATOM 1674 C CA . LEU B 1 68 ? 43.044 26.693 9.220 1.00 26.77 113 LEU B CA 1
ATOM 1675 C C . LEU B 1 68 ? 44.105 25.716 9.648 1.00 27.60 113 LEU B C 1
ATOM 1676 O O . LEU B 1 68 ? 45.104 25.625 8.945 1.00 35.42 113 LEU B O 1
ATOM 1681 N N . ALA B 1 69 ? 43.906 25.016 10.767 1.00 31.15 114 ALA B N 1
ATOM 1682 C CA . ALA B 1 69 ? 44.869 23.980 11.143 1.00 32.82 114 ALA B CA 1
ATOM 1683 C C . ALA B 1 69 ? 44.835 22.864 10.121 1.00 32.45 114 ALA B C 1
ATOM 1684 O O . ALA B 1 69 ? 43.801 22.639 9.510 1.00 26.19 114 ALA B O 1
ATOM 1686 N N . PRO B 1 70 ? 45.929 22.177 9.851 1.00 35.09 115 PRO B N 1
ATOM 1687 C CA . PRO B 1 70 ? 45.894 21.224 8.735 1.00 34.41 115 PRO B CA 1
ATOM 1688 C C . PRO B 1 70 ? 44.838 20.134 8.943 1.00 29.26 115 PRO B C 1
ATOM 1689 O O . PRO B 1 70 ? 44.141 19.734 8.005 1.00 28.88 115 PRO B O 1
ATOM 1693 N N . GLU B 1 71 ? 44.693 19.679 10.169 1.00 30.92 116 GLU B N 1
ATOM 1694 C CA . GLU B 1 71 ? 43.724 18.653 10.585 1.00 33.90 116 GLU B CA 1
ATOM 1695 C C . GLU B 1 71 ? 42.300 19.165 10.401 1.00 32.22 116 GLU B C 1
ATOM 1696 O O . GLU B 1 71 ? 41.319 18.427 10.273 1.00 39.32 116 GLU B O 1
ATOM 1702 N N . VAL B 1 72 ? 42.142 20.467 10.353 1.00 26.56 117 VAL B N 1
ATOM 1703 C CA . VAL B 1 72 ? 40.834 21.147 10.264 1.00 22.72 117 VAL B CA 1
ATOM 1704 C C . VAL B 1 72 ? 40.569 21.323 8.778 1.00 21.21 117 VAL B C 1
ATOM 1705 O O . VAL B 1 72 ? 39.451 21.031 8.349 1.00 21.28 117 VAL B O 1
ATOM 1709 N N . ALA B 1 73 ? 41.598 21.735 8.046 1.00 20.88 118 ALA B N 1
ATOM 1710 C CA . ALA B 1 73 ? 41.548 22.010 6.602 1.00 22.87 118 ALA B CA 1
ATOM 1711 C C . ALA B 1 73 ? 41.079 20.777 5.860 1.00 23.54 118 ALA B C 1
ATOM 1712 O O . ALA B 1 73 ? 40.370 20.838 4.858 1.00 24.44 118 ALA B O 1
ATOM 1714 N N . GLN B 1 74 ? 41.504 19.618 6.355 1.00 24.95 119 GLN B N 1
ATOM 1715 C CA . GLN B 1 74 ? 41.115 18.358 5.745 1.00 27.14 119 GLN B CA 1
ATOM 1716 C C . GLN B 1 74 ? 39.608 18.181 5.628 1.00 24.83 119 GLN B C 1
ATOM 1717 O O . GLN B 1 74 ? 39.110 17.525 4.712 1.00 22.52 119 GLN B O 1
ATOM 1723 N N . HIS B 1 75 ? 38.833 18.769 6.526 1.00 20.69 120 HIS B N 1
ATOM 1724 C CA . HIS B 1 75 ? 37.389 18.581 6.568 1.00 20.46 120 HIS B CA 1
ATOM 1725 C C . HIS B 1 75 ? 36.657 19.857 6.185 1.00 20.38 120 HIS B C 1
ATOM 1726 O O . HIS B 1 75 ? 35.454 19.932 6.300 1.00 20.68 120 HIS B O 1
ATOM 1733 N N . ALA B 1 76 ? 37.416 20.840 5.692 1.00 18.47 121 ALA B N 1
ATOM 1734 C CA . ALA B 1 76 ? 36.878 22.141 5.283 1.00 18.59 121 ALA B CA 1
ATOM 1735 C C . ALA B 1 76 ? 36.627 22.199 3.790 1.00 18.99 121 ALA B C 1
ATOM 1736 O O . ALA B 1 76 ? 37.066 21.312 3.036 1.00 26.37 121 ALA B O 1
ATOM 1738 N N . ALA B 1 77 ? 35.928 23.230 3.347 1.00 20.89 122 ALA B N 1
ATOM 1739 C CA . ALA B 1 77 ? 35.685 23.437 1.918 1.00 20.92 122 ALA B CA 1
ATOM 1740 C C . ALA B 1 77 ? 35.899 24.900 1.582 1.00 19.64 122 ALA B C 1
ATOM 1741 O O . ALA B 1 77 ? 35.098 25.721 1.999 1.00 18.22 122 ALA B O 1
ATOM 1743 N N . GLU B 1 78 ? 36.975 25.165 0.852 1.00 23.75 123 GLU B N 1
ATOM 1744 C CA . GLU B 1 78 ? 37.270 26.541 0.471 1.00 23.47 123 GLU B CA 1
ATOM 1745 C C . GLU B 1 78 ? 37.265 27.442 1.707 1.00 21.33 123 GLU B C 1
ATOM 1746 O O . GLU B 1 78 ? 36.785 28.557 1.675 1.00 24.97 123 GLU B O 1
ATOM 1752 N N . GLY B 1 79 ? 37.829 26.957 2.807 1.00 21.59 124 GLY B N 1
ATOM 1753 C CA . GLY B 1 79 ? 37.889 27.700 4.057 1.00 18.94 124 GLY B CA 1
ATOM 1754 C C . GLY B 1 79 ? 36.678 27.636 4.922 1.00 18.24 124 GLY B C 1
ATOM 1755 O O . GLY B 1 79 ? 36.705 28.179 6.043 1.00 18.00 124 GLY B O 1
ATOM 1756 N N . VAL B 1 80 ? 35.612 26.980 4.474 1.00 17.52 125 VAL B N 1
ATOM 1757 C CA . VAL B 1 80 ? 34.412 26.835 5.298 1.00 17.63 125 VAL B CA 1
ATOM 1758 C C . VAL B 1 80 ? 34.589 25.665 6.235 1.00 15.42 125 VAL B C 1
ATOM 1759 O O . VAL B 1 80 ? 34.934 24.580 5.767 1.00 18.79 125 VAL B O 1
ATOM 1763 N N . VAL B 1 81 ? 34.306 25.917 7.496 1.00 16.47 126 VAL B N 1
ATOM 1764 C CA . VAL B 1 81 ? 34.263 24.856 8.476 1.00 16.84 126 VAL B CA 1
ATOM 1765 C C . VAL B 1 81 ? 32.885 24.833 9.096 1.00 16.22 126 VAL B C 1
ATOM 1766 O O . VAL B 1 81 ? 32.193 25.856 9.216 1.00 18.32 126 VAL B O 1
ATOM 1770 N N . ALA B 1 82 ? 32.440 23.649 9.499 1.00 15.09 127 ALA B N 1
ATOM 1771 C CA . ALA B 1 82 ? 31.226 23.474 10.232 1.00 15.74 127 ALA B CA 1
ATOM 1772 C C . ALA B 1 82 ? 31.474 22.637 11.468 1.00 14.50 127 ALA B C 1
ATOM 1773 O O . ALA B 1 82 ? 32.301 21.711 11.440 1.00 16.13 127 ALA B O 1
ATOM 1775 N N . TYR B 1 83 ? 30.730 22.916 12.519 1.00 13.79 128 TYR B N 1
ATOM 1776 C CA . TYR B 1 83 ? 30.816 22.209 13.795 1.00 14.15 128 TYR B CA 1
ATOM 1777 C C . TYR B 1 83 ? 29.420 22.052 14.354 1.00 12.55 128 TYR B C 1
ATOM 1778 O O . TYR B 1 83 ? 28.523 22.862 14.070 1.00 13.63 128 TYR B O 1
ATOM 1787 N N . SER B 1 84 ? 29.258 21.060 15.191 1.00 13.72 129 SER B N 1
ATOM 1788 C CA . SER B 1 84 ? 28.093 21.062 16.057 1.00 13.58 129 SER B CA 1
ATOM 1789 C C . SER B 1 84 ? 28.024 22.323 16.922 1.00 13.91 129 SER B C 1
ATOM 1790 O O . SER B 1 84 ? 29.020 22.841 17.396 1.00 13.40 129 SER B O 1
ATOM 1793 N N . ALA B 1 85 ? 26.807 22.892 17.050 1.00 13.16 130 ALA B N 1
ATOM 1794 C CA . ALA B 1 85 ? 26.556 24.072 17.852 1.00 12.65 130 ALA B CA 1
ATOM 1795 C C . ALA B 1 85 ? 26.002 23.727 19.230 1.00 13.07 130 ALA B C 1
ATOM 1796 O O . ALA B 1 85 ? 25.584 24.632 19.947 1.00 14.88 130 ALA B O 1
ATOM 1798 N N . VAL B 1 86 ? 26.014 22.473 19.622 1.00 13.80 131 VAL B N 1
ATOM 1799 C CA . VAL B 1 86 ? 25.516 22.069 20.950 1.00 13.81 131 VAL B CA 1
ATOM 1800 C C . VAL B 1 86 ? 26.698 22.002 21.905 1.00 12.85 131 VAL B C 1
ATOM 1801 O O . VAL B 1 86 ? 27.598 21.171 21.820 1.00 13.65 131 VAL B O 1
ATOM 1805 N N . CYS B 1 87 ? 26.691 22.892 22.873 1.00 12.91 132 CYS B N 1
ATOM 1806 C CA . CYS B 1 87 ? 27.780 22.998 23.812 1.00 12.57 132 CYS B CA 1
ATOM 1807 C C . CYS B 1 87 ? 28.007 21.672 24.536 1.00 12.94 132 CYS B C 1
ATOM 1808 O O . CYS B 1 87 ? 27.069 21.038 25.010 1.00 13.10 132 CYS B O 1
ATOM 1811 N N . THR B 1 88 ? 29.269 21.263 24.635 1.00 12.63 133 THR B N 1
ATOM 1812 C CA . THR B 1 88 ? 29.627 19.986 25.241 1.00 12.99 133 THR B CA 1
ATOM 1813 C C . THR B 1 88 ? 29.610 20.044 26.769 1.00 14.23 133 THR B C 1
ATOM 1814 O O . THR B 1 88 ? 29.727 19.025 27.427 1.00 14.83 133 THR B O 1
ATOM 1818 N N . HIS B 1 89 ? 29.441 21.254 27.349 1.00 13.29 134 HIS B N 1
ATOM 1819 C CA . HIS B 1 89 ? 29.332 21.386 28.789 1.00 13.17 134 HIS B CA 1
ATOM 1820 C C . HIS B 1 89 ? 27.931 20.941 29.212 1.00 14.33 134 HIS B C 1
ATOM 1821 O O . HIS B 1 89 ? 27.770 19.830 29.714 1.00 15.84 134 HIS B O 1
ATOM 1828 N N . LEU B 1 90 ? 26.934 21.797 29.058 1.00 14.19 135 LEU B N 1
ATOM 1829 C CA . LEU B 1 90 ? 25.570 21.477 29.463 1.00 14.75 135 LEU B CA 1
ATOM 1830 C C . LEU B 1 90 ? 24.574 21.742 28.361 1.00 16.60 135 LEU B C 1
ATOM 1831 O O . LEU B 1 90 ? 23.381 21.830 28.635 1.00 19.62 135 LEU B O 1
ATOM 1836 N N . GLY B 1 91 ? 24.998 21.837 27.128 1.00 14.87 136 GLY B N 1
ATOM 1837 C CA . GLY B 1 91 ? 24.123 21.646 25.964 1.00 15.14 136 GLY B CA 1
ATOM 1838 C C . GLY B 1 91 ? 23.437 22.875 25.438 1.00 13.26 136 GLY B C 1
ATOM 1839 O O . GLY B 1 91 ? 22.614 22.769 24.555 1.00 15.26 136 GLY B O 1
ATOM 1840 N N . CYS B 1 92 ? 23.773 24.041 25.967 1.00 13.53 137 CYS B N 1
ATOM 1841 C CA . CYS B 1 92 ? 23.256 25.273 25.370 1.00 14.13 137 CYS B CA 1
ATOM 1842 C C . CYS B 1 92 ? 23.752 25.386 23.942 1.00 13.78 137 CYS B C 1
ATOM 1843 O O . CYS B 1 92 ? 24.830 24.880 23.594 1.00 15.58 137 CYS B O 1
ATOM 1846 N N . ILE B 1 93 ? 22.955 26.090 23.130 1.00 13.63 138 ILE B N 1
ATOM 1847 C CA . ILE B 1 93 ? 23.430 26.400 21.787 1.00 13.35 138 ILE B CA 1
ATOM 1848 C C . ILE B 1 93 ? 24.532 27.442 21.912 1.00 13.05 138 ILE B C 1
ATOM 1849 O O . ILE B 1 93 ? 24.400 28.461 22.564 1.00 14.54 138 ILE B O 1
ATOM 1854 N N . VAL B 1 94 ? 25.646 27.156 21.229 1.00 13.09 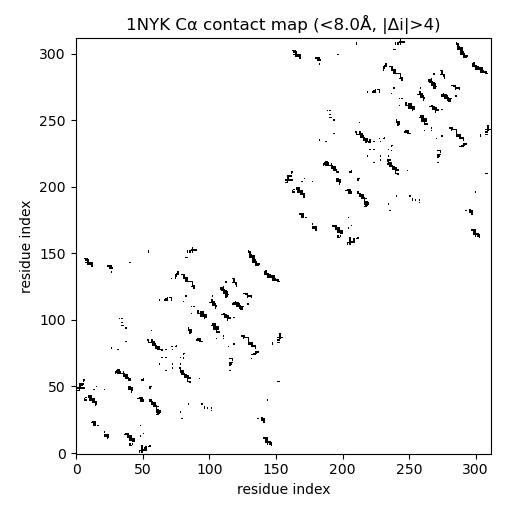139 VAL B N 1
ATOM 1855 C CA . VAL B 1 94 ? 26.813 28.033 21.203 1.00 12.60 139 VAL B CA 1
ATOM 1856 C C . VAL B 1 94 ? 26.565 29.091 20.143 1.00 14.40 139 VAL B C 1
ATOM 1857 O O . VAL B 1 94 ? 26.877 29.016 18.974 1.00 17.76 139 VAL B O 1
ATOM 1861 N N . SER B 1 95 ? 25.915 30.189 20.584 1.00 13.86 140 SER B N 1
ATOM 1862 C CA . SER B 1 95 ? 25.255 31.083 19.655 1.00 15.01 140 SER B CA 1
ATOM 1863 C C . SER B 1 95 ? 25.969 32.413 19.457 1.00 14.80 140 SER B C 1
ATOM 1864 O O . SER B 1 95 ? 25.487 33.141 18.595 1.00 17.24 140 SER B O 1
ATOM 1867 N N . GLN B 1 96 ? 27.002 32.707 20.223 1.00 12.51 141 GLN B N 1
ATOM 1868 C CA . GLN B 1 96 ? 27.635 34.031 20.095 1.00 13.04 141 GLN B CA 1
ATOM 1869 C C . GLN B 1 96 ? 28.998 33.967 19.452 1.00 12.98 141 GLN B C 1
ATOM 1870 O O . GLN B 1 96 ? 29.680 32.936 19.468 1.00 14.34 141 GLN B O 1
ATOM 1876 N N . TRP B 1 97 ? 29.432 35.112 18.957 1.00 14.40 142 TRP B N 1
ATOM 1877 C CA . TRP B 1 97 ? 30.729 35.256 18.293 1.00 13.65 142 TRP B CA 1
ATOM 1878 C C . TRP B 1 97 ? 31.699 36.085 19.135 1.00 14.39 142 TRP B C 1
ATOM 1879 O O . TRP B 1 97 ? 31.296 37.046 19.738 1.00 20.05 142 TRP B O 1
ATOM 1890 N N . VAL B 1 98 ? 32.956 35.660 19.086 1.00 15.06 143 VAL B N 1
ATOM 1891 C CA . VAL B 1 98 ? 34.028 36.396 19.736 1.00 15.11 143 VAL B CA 1
ATOM 1892 C C . VAL B 1 98 ? 34.923 36.881 18.598 1.00 16.00 143 VAL B C 1
ATOM 1893 O O . VAL B 1 98 ? 35.679 36.129 17.998 1.00 18.40 143 VAL B O 1
ATOM 1897 N N . ALA B 1 99 ? 34.734 38.134 18.278 1.00 20.41 144 ALA B N 1
ATOM 1898 C CA . ALA B 1 99 ? 35.401 38.708 17.134 1.00 24.50 144 ALA B CA 1
ATOM 1899 C C . ALA B 1 99 ? 36.904 38.608 17.177 1.00 28.60 144 ALA B C 1
ATOM 1900 O O . ALA B 1 99 ? 37.549 38.289 16.183 1.00 28.78 144 ALA B O 1
ATOM 1902 N N . ASP B 1 100 ? 37.452 38.907 18.338 1.00 27.51 145 ASP B N 1
ATOM 1903 C CA . ASP B 1 100 ? 38.910 39.045 18.372 1.00 29.44 145 ASP B CA 1
ATOM 1904 C C . ASP B 1 100 ? 39.614 37.698 18.405 1.00 29.13 145 ASP B C 1
ATOM 1905 O O . ASP B 1 100 ? 40.838 37.618 18.178 1.00 35.55 145 ASP B O 1
ATOM 1910 N N . GLU B 1 101 ? 38.893 36.629 18.665 1.00 24.22 146 GLU B N 1
ATOM 1911 C CA . GLU B 1 101 ? 39.463 35.280 18.690 1.00 22.84 146 GLU B CA 1
ATOM 1912 C C . GLU B 1 101 ? 38.926 34.467 17.538 1.00 20.86 146 GLU B C 1
ATOM 1913 O O . GLU B 1 101 ? 39.376 33.349 17.300 1.00 26.84 146 GLU B O 1
ATOM 1919 N N . GLU B 1 102 ? 37.960 34.993 16.795 1.00 20.85 147 GLU B N 1
ATOM 1920 C CA . GLU B 1 102 ? 37.288 34.201 15.749 1.00 23.59 147 GLU B CA 1
ATOM 1921 C C . GLU B 1 102 ? 36.786 32.892 16.322 1.00 20.80 147 GLU B C 1
ATOM 1922 O O . GLU B 1 102 ? 37.052 31.782 15.880 1.00 23.50 147 GLU B O 1
ATOM 1928 N N . ALA B 1 103 ? 36.018 33.044 17.389 1.00 17.45 148 ALA B N 1
ATOM 1929 C CA . ALA B 1 103 ? 35.635 31.889 18.187 1.00 14.56 148 ALA B CA 1
ATOM 1930 C C . ALA B 1 103 ? 34.150 31.921 18.444 1.00 13.84 148 ALA B C 1
ATOM 1931 O O . ALA B 1 103 ? 33.513 32.965 18.352 1.00 15.33 148 ALA B O 1
ATOM 1933 N N . ALA B 1 104 ? 33.599 30.775 18.782 1.00 13.01 149 ALA B N 1
ATOM 1934 C CA . ALA B 1 104 ? 32.213 30.633 19.187 1.00 13.23 149 ALA B CA 1
ATOM 1935 C C . ALA B 1 104 ? 32.109 30.626 20.705 1.00 11.63 149 ALA B C 1
ATOM 1936 O O . ALA B 1 104 ? 32.835 29.894 21.342 1.00 14.23 149 ALA B O 1
ATOM 1938 N N . LEU B 1 105 ? 31.179 31.421 21.246 1.00 12.03 150 LEU B N 1
ATOM 1939 C CA . LEU B 1 105 ? 30.963 31.617 22.662 1.00 11.97 150 LEU B CA 1
ATOM 1940 C C . LEU B 1 105 ? 29.585 31.070 23.037 1.00 11.82 150 LEU B C 1
ATOM 1941 O O . LEU B 1 105 ? 28.561 31.416 22.408 1.00 11.99 150 LEU B O 1
ATOM 1946 N N . CYS B 1 106 ? 29.593 30.294 24.106 1.00 12.63 151 CYS B N 1
ATOM 1947 C CA . CYS B 1 106 ? 28.354 29.811 24.718 1.00 12.94 151 CYS B CA 1
ATOM 1948 C C . CYS B 1 106 ? 27.918 30.759 25.794 1.00 11.93 151 CYS B C 1
ATOM 1949 O O . CYS B 1 106 ? 28.676 31.021 26.756 1.00 14.55 151 CYS B O 1
ATOM 1952 N N . PRO B 1 107 ? 26.734 31.319 25.697 1.00 12.87 152 PRO B N 1
ATOM 1953 C CA . PRO B 1 107 ? 26.329 32.333 26.697 1.00 14.14 152 PRO B CA 1
ATOM 1954 C C . PRO B 1 107 ? 25.977 31.711 28.034 1.00 13.96 152 PRO B C 1
ATOM 1955 O O . PRO B 1 107 ? 25.792 32.466 28.981 1.00 15.56 152 PRO B O 1
ATOM 1959 N N . CYS B 1 108 ? 25.838 30.411 28.164 1.00 13.18 153 CYS B N 1
ATOM 1960 C CA . CYS B 1 108 ? 25.397 29.839 29.448 1.00 13.15 153 CYS B CA 1
ATOM 1961 C C . CYS B 1 108 ? 26.466 29.934 30.504 1.00 14.03 153 CYS B C 1
ATOM 1962 O O . CYS B 1 108 ? 26.218 30.500 31.568 1.00 14.79 153 CYS B O 1
ATOM 1965 N N . HIS B 1 109 ? 27.656 29.361 30.234 1.00 12.81 154 HIS B N 1
ATOM 1966 C CA . HIS B 1 109 ? 28.725 29.436 31.234 1.00 12.97 154 HIS B CA 1
ATOM 1967 C C . HIS B 1 109 ? 30.058 29.851 30.613 1.00 13.58 154 HIS B C 1
ATOM 1968 O O . HIS B 1 109 ? 31.106 29.630 31.212 1.00 15.46 154 HIS B O 1
ATOM 1975 N N . GLY B 1 110 ? 30.027 30.435 29.424 1.00 12.29 155 GLY B N 1
ATOM 1976 C CA . GLY B 1 110 ? 31.209 31.109 28.922 1.00 13.36 155 GLY B CA 1
ATOM 1977 C C . GLY B 1 110 ? 32.198 30.211 28.206 1.00 13.31 155 GLY B C 1
ATOM 1978 O O . GLY B 1 110 ? 33.347 30.576 27.964 1.00 13.44 155 GLY B O 1
ATOM 1979 N N . GLY B 1 111 ? 31.763 29.039 27.780 1.00 12.13 156 GLY B N 1
ATOM 1980 C CA . GLY B 1 111 ? 32.599 28.204 26.930 1.00 13.42 156 GLY B CA 1
ATOM 1981 C C . GLY B 1 111 ? 32.957 28.891 25.638 1.00 12.92 156 GLY B C 1
ATOM 1982 O O . GLY B 1 111 ? 32.092 29.531 25.012 1.00 14.19 156 GLY B O 1
ATOM 1983 N N . VAL B 1 112 ? 34.198 28.816 25.231 1.00 13.24 157 VAL B N 1
ATOM 1984 C CA . VAL B 1 112 ? 34.657 29.434 23.968 1.00 12.77 157 VAL B CA 1
ATOM 1985 C C . VAL B 1 112 ? 35.437 28.399 23.185 1.00 11.93 157 VAL B C 1
ATOM 1986 O O . VAL B 1 112 ? 36.337 27.750 23.721 1.00 13.38 157 VAL B O 1
ATOM 1990 N N . TYR B 1 113 ? 35.071 28.240 21.919 1.00 12.53 158 TYR B N 1
ATOM 1991 C CA . TYR B 1 113 ? 35.639 27.289 20.973 1.00 11.31 158 TYR B CA 1
ATOM 1992 C C . TYR B 1 113 ? 36.338 27.979 19.808 1.00 13.36 158 TYR B C 1
ATOM 1993 O O . TYR B 1 113 ? 35.768 28.807 19.097 1.00 14.35 158 TYR B O 1
ATOM 2002 N N . ASP B 1 114 ? 37.599 27.616 19.621 1.00 15.22 159 ASP B N 1
ATOM 2003 C CA . ASP B 1 114 ? 38.454 28.227 18.611 1.00 14.73 159 ASP B CA 1
ATOM 2004 C C . ASP B 1 114 ? 38.260 27.541 17.272 1.00 14.40 159 ASP B C 1
ATOM 2005 O O . ASP B 1 114 ? 38.788 26.472 16.990 1.00 17.11 159 ASP B O 1
ATOM 2010 N N . LEU B 1 115 ? 37.436 28.164 16.442 1.00 15.83 160 LEU B N 1
ATOM 2011 C CA . LEU B 1 115 ? 36.940 27.515 15.239 1.00 17.41 160 LEU B CA 1
ATOM 2012 C C . LEU B 1 115 ? 38.033 27.230 14.197 1.00 19.57 160 LEU B C 1
ATOM 2013 O O . LEU B 1 115 ? 37.965 26.231 13.491 1.00 21.35 160 LEU B O 1
ATOM 2018 N N . ARG B 1 116 ? 39.051 28.091 14.117 1.00 18.47 161 ARG B N 1
ATOM 2019 C CA . ARG B 1 116 ? 40.155 27.835 13.189 1.00 19.38 161 ARG B CA 1
ATOM 2020 C C . ARG B 1 116 ? 40.997 26.636 13.546 1.00 19.82 161 ARG B C 1
ATOM 2021 O O . ARG B 1 116 ? 41.660 26.011 12.707 1.00 24.65 161 ARG B O 1
ATOM 2029 N N . HIS B 1 117 ? 40.995 26.357 14.854 1.00 19.98 162 HIS B N 1
ATOM 2030 C CA . HIS B 1 117 ? 41.811 25.309 15.444 1.00 20.60 162 HIS B CA 1
ATOM 2031 C C . HIS B 1 117 ? 40.905 24.226 16.009 1.00 16.87 162 HIS B C 1
ATOM 2032 O O . HIS B 1 117 ? 41.060 23.803 17.158 1.00 23.38 162 HIS B O 1
ATOM 2039 N N . GLY B 1 118 ? 39.961 23.738 15.259 1.00 17.26 163 GLY B N 1
ATOM 2040 C CA . GLY B 1 118 ? 39.245 22.531 15.570 1.00 17.96 163 GLY B CA 1
ATOM 2041 C C . GLY B 1 118 ? 38.319 22.623 16.766 1.00 15.43 163 GLY B C 1
ATOM 2042 O O . GLY B 1 118 ? 38.027 21.645 17.458 1.00 17.47 163 GLY B O 1
ATOM 2043 N N . ALA B 1 119 ? 37.828 23.837 17.009 1.00 15.92 164 ALA B N 1
ATOM 2044 C CA . ALA B 1 119 ? 36.965 24.199 18.094 1.00 14.59 164 ALA B CA 1
ATOM 2045 C C . ALA B 1 119 ? 37.581 23.840 19.448 1.00 16.79 164 ALA B C 1
ATOM 2046 O O . ALA B 1 119 ? 36.855 23.539 20.397 1.00 16.07 164 ALA B O 1
ATOM 2048 N N . GLN B 1 120 ? 38.917 23.962 19.532 1.00 16.78 165 GLN B N 1
ATOM 2049 C CA . GLN B 1 120 ? 39.611 23.807 20.787 1.00 17.21 165 GLN B CA 1
ATOM 2050 C C . GLN B 1 120 ? 38.970 24.722 21.822 1.00 15.70 165 GLN B C 1
ATOM 2051 O O . GLN B 1 120 ? 38.735 25.876 21.520 1.00 15.32 165 GLN B O 1
ATOM 2057 N N . VAL B 1 121 ? 38.764 24.173 23.034 1.00 14.57 166 VAL B N 1
ATOM 2058 C CA . VAL B 1 121 ? 38.189 24.953 24.099 1.00 14.88 166 VAL B CA 1
ATOM 2059 C C . VAL B 1 121 ? 39.262 25.891 24.660 1.00 14.08 166 VAL B C 1
ATOM 2060 O O . VAL B 1 121 ? 40.263 25.420 25.171 1.00 18.22 166 VAL B O 1
ATOM 2064 N N . ILE B 1 122 ? 38.980 27.207 24.548 1.00 13.43 167 ILE B N 1
ATOM 2065 C CA . ILE B 1 122 ? 39.984 28.158 25.050 1.00 15.29 167 ILE B CA 1
ATOM 2066 C C . ILE B 1 122 ? 39.519 28.937 26.249 1.00 15.64 167 ILE B C 1
ATOM 2067 O O . ILE B 1 122 ? 40.290 29.756 26.752 1.00 18.79 167 ILE B O 1
ATOM 2072 N N . ALA B 1 123 ? 38.281 28.762 26.670 1.00 14.49 168 ALA B N 1
ATOM 2073 C CA . ALA B 1 123 ? 37.770 29.348 27.904 1.00 13.35 168 ALA B CA 1
ATOM 2074 C C . ALA B 1 123 ? 36.542 28.552 28.318 1.00 12.97 168 ALA B C 1
ATOM 2075 O O . ALA B 1 123 ? 35.830 27.938 27.515 1.00 13.85 168 ALA B O 1
ATOM 2077 N N . GLY B 1 124 ? 36.283 28.617 29.616 1.00 14.75 169 GLY B N 1
ATOM 2078 C CA . GLY B 1 124 ? 35.060 28.063 30.171 1.00 16.02 169 GLY B CA 1
ATOM 2079 C C . GLY B 1 124 ? 35.101 26.574 30.362 1.00 13.22 169 GLY B C 1
ATOM 2080 O O . GLY B 1 124 ? 36.101 25.906 30.144 1.00 15.37 169 GLY B O 1
ATOM 2081 N N . PRO B 1 125 ? 33.997 26.010 30.815 1.00 13.51 170 PRO B N 1
ATOM 2082 C CA . PRO B 1 125 ? 33.949 24.611 31.228 1.00 14.26 170 PRO B CA 1
ATOM 2083 C C . PRO B 1 125 ? 33.729 23.540 30.189 1.00 13.90 170 PRO B C 1
ATOM 2084 O O . PRO B 1 125 ? 33.790 22.366 30.636 1.00 16.33 170 PRO B O 1
ATOM 2088 N N . PRO B 1 126 ? 33.493 23.764 28.905 1.00 14.08 171 PRO B N 1
ATOM 2089 C CA . PRO B 1 126 ? 33.370 22.581 27.994 1.00 13.41 171 PRO B CA 1
ATOM 2090 C C . PRO B 1 126 ? 34.534 21.617 28.104 1.00 14.74 171 PRO B C 1
ATOM 2091 O O . PRO B 1 126 ? 35.692 22.036 28.067 1.00 15.80 171 PRO B O 1
ATOM 2095 N N . PRO B 1 127 ? 34.228 20.347 28.321 1.00 14.58 172 PRO B N 1
ATOM 2096 C CA . PRO B 1 127 ? 35.325 19.391 28.536 1.00 15.30 172 PRO B CA 1
ATOM 2097 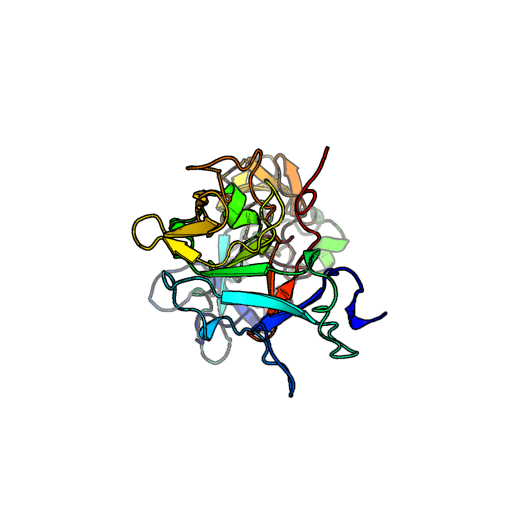C C . PRO B 1 127 ? 35.971 18.876 27.280 1.00 15.57 172 PRO B C 1
A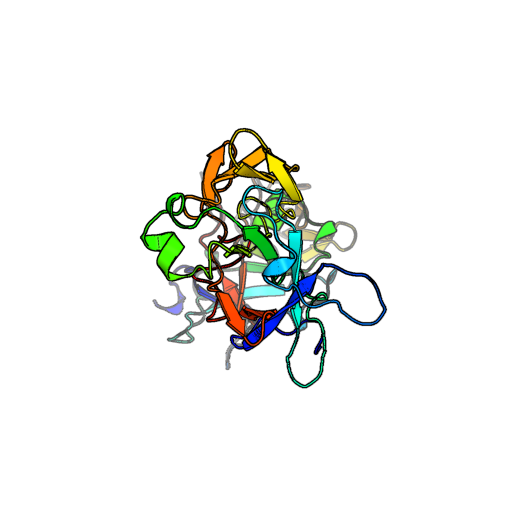TOM 2098 O O . PRO B 1 127 ? 36.971 18.151 27.314 1.00 18.33 172 PRO B O 1
ATOM 2102 N N . ARG B 1 128 ? 35.439 19.201 26.126 1.00 16.68 173 ARG B N 1
ATOM 2103 C CA . ARG B 1 128 ? 35.888 18.695 24.818 1.00 16.33 173 ARG B CA 1
ATOM 2104 C C . ARG B 1 128 ? 35.369 19.644 23.758 1.00 15.78 173 ARG B C 1
ATOM 2105 O O . ARG B 1 128 ? 34.375 20.348 24.012 1.00 14.78 173 ARG B O 1
ATOM 2113 N N . PRO B 1 129 ? 36.017 19.651 22.603 1.00 14.41 174 PRO B N 1
ATOM 2114 C CA . PRO B 1 129 ? 35.524 20.512 21.519 1.00 14.61 174 PRO B CA 1
ATOM 2115 C C . PRO B 1 129 ? 34.176 20.042 21.006 1.00 14.29 174 PRO B C 1
ATOM 2116 O O . PRO B 1 129 ? 33.909 18.851 21.026 1.00 16.42 174 PRO B O 1
ATOM 2120 N N . VAL B 1 130 ? 33.359 20.980 20.504 1.00 14.19 175 VAL B N 1
ATOM 2121 C CA . VAL B 1 130 ? 32.254 20.549 19.648 1.00 13.78 175 VAL B CA 1
ATOM 2122 C C . VAL B 1 130 ? 32.883 19.840 18.454 1.00 13.15 175 VAL B C 1
ATOM 2123 O O . VAL B 1 130 ? 33.870 20.269 17.920 1.00 15.52 175 VAL B O 1
ATOM 2127 N N . PRO B 1 131 ? 32.263 18.763 18.022 1.00 15.10 176 PRO B N 1
ATOM 2128 C CA . PRO B 1 131 ? 32.791 17.980 16.899 1.00 15.57 176 PRO B CA 1
ATOM 2129 C C . PRO B 1 131 ? 32.606 18.748 15.587 1.00 14.25 176 PRO B C 1
ATOM 2130 O O . PRO B 1 131 ? 31.629 19.410 15.288 1.00 15.32 176 PRO B O 1
ATOM 2134 N N . GLN B 1 132 ? 33.652 18.563 14.764 1.00 15.34 177 GLN B N 1
ATOM 2135 C CA . GLN B 1 132 ? 33.599 19.112 13.441 1.00 15.49 177 GLN B CA 1
ATOM 2136 C C . GLN B 1 132 ? 32.738 18.249 12.521 1.00 15.76 177 GLN B C 1
ATOM 2137 O O . GLN B 1 132 ? 32.703 17.026 12.680 1.00 17.99 177 GLN B O 1
ATOM 2143 N N . LEU B 1 133 ? 32.082 18.925 11.602 1.00 14.82 178 LEU B N 1
ATOM 2144 C CA . LEU B 1 133 ? 31.312 18.309 10.532 1.00 16.57 178 LEU B CA 1
ATOM 2145 C C . LEU B 1 133 ? 32.028 18.496 9.203 1.00 17.48 178 LEU B C 1
ATOM 2146 O O . LEU B 1 133 ? 32.128 19.650 8.755 1.00 18.03 178 LEU B O 1
ATOM 2151 N N . PRO B 1 134 ? 32.514 17.458 8.542 1.00 18.18 179 PRO B N 1
ATOM 2152 C CA . PRO B 1 134 ? 33.173 17.682 7.251 1.00 18.85 179 PRO B CA 1
ATOM 2153 C C . PRO B 1 134 ? 32.164 18.256 6.265 1.00 17.13 179 PRO B C 1
ATOM 2154 O O . PRO B 1 134 ? 31.000 17.849 6.263 1.00 18.84 179 PRO B O 1
ATOM 2158 N N . VAL B 1 135 ? 32.666 19.185 5.448 1.00 17.89 180 VAL B N 1
ATOM 2159 C CA . VAL B 1 135 ? 31.816 19.800 4.430 1.00 20.03 180 VAL B CA 1
ATOM 2160 C C . VAL B 1 135 ? 32.457 19.782 3.049 1.00 19.35 180 VAL B C 1
ATOM 2161 O O . VAL B 1 135 ? 33.679 19.701 2.897 1.00 20.82 180 VAL B O 1
ATOM 2165 N N . ARG B 1 136 ? 31.610 19.830 2.033 1.00 17.73 181 ARG B N 1
ATOM 2166 C CA . ARG B 1 136 ? 32.081 19.985 0.666 1.00 21.27 181 ARG B CA 1
ATOM 2167 C C . ARG B 1 136 ? 31.113 20.940 -0.034 1.00 20.76 181 ARG B C 1
ATOM 2168 O O . ARG B 1 136 ? 30.038 21.188 0.518 1.00 21.76 181 ARG B O 1
ATOM 2176 N N . VAL B 1 137 ? 31.518 21.477 -1.173 1.00 21.24 182 VAL B N 1
ATOM 2177 C CA . VAL B 1 137 ? 30.699 22.378 -1.949 1.00 21.42 182 VAL B CA 1
ATOM 2178 C C . VAL B 1 137 ? 30.262 21.693 -3.239 1.00 23.00 182 VAL B C 1
ATOM 2179 O O . VAL B 1 137 ? 31.135 21.143 -3.954 1.00 27.93 182 VAL B O 1
ATOM 2183 N N . GLU B 1 138 ? 28.982 21.717 -3.537 1.00 25.28 183 GLU B N 1
ATOM 2184 C CA . GLU B 1 138 ? 28.415 21.057 -4.714 1.00 27.18 183 GLU B CA 1
ATOM 2185 C C . GLU B 1 138 ? 27.543 22.071 -5.425 1.00 28.82 183 GLU B C 1
ATOM 2186 O O . GLU B 1 138 ? 26.525 22.504 -4.881 1.00 29.15 183 GLU B O 1
ATOM 2192 N N . ASP B 1 139 ? 27.999 22.425 -6.625 1.00 32.55 184 ASP B N 1
ATOM 2193 C CA . ASP B 1 139 ? 27.216 23.401 -7.375 1.00 32.17 184 ASP B CA 1
ATOM 2194 C C . ASP B 1 139 ? 27.046 24.689 -6.563 1.00 30.43 184 ASP B C 1
ATOM 2195 O O . ASP B 1 139 ? 26.019 25.366 -6.615 1.00 25.91 184 ASP B O 1
ATOM 2200 N N . GLY B 1 140 ? 28.083 25.069 -5.826 1.00 23.97 185 GLY B N 1
ATOM 2201 C CA . GLY B 1 140 ? 28.074 26.311 -5.070 1.00 23.29 185 GLY B CA 1
ATOM 2202 C C . GLY B 1 140 ? 27.370 26.196 -3.722 1.00 24.08 185 GLY B C 1
ATOM 2203 O O . GLY B 1 140 ? 27.410 27.169 -2.959 1.00 20.87 185 GLY B O 1
ATOM 2204 N N . VAL B 1 141 ? 26.748 25.085 -3.336 1.00 21.43 186 VAL B N 1
ATOM 2205 C CA . VAL B 1 141 ? 26.048 24.847 -2.085 1.00 18.71 186 VAL B CA 1
ATOM 2206 C C . VAL B 1 141 ? 26.847 24.025 -1.090 1.00 19.09 186 VAL B C 1
ATOM 2207 O O . VAL B 1 141 ? 27.515 23.061 -1.480 1.00 18.84 186 VAL B O 1
ATOM 2211 N N . LEU B 1 142 ? 26.809 24.374 0.193 1.00 18.37 187 LEU B N 1
ATOM 2212 C CA . LEU B 1 142 ? 27.447 23.588 1.243 1.00 17.73 187 LEU B CA 1
ATOM 2213 C C . LEU B 1 142 ? 26.639 22.325 1.558 1.00 18.47 187 LEU B C 1
ATOM 2214 O O . LEU B 1 142 ? 25.430 22.390 1.801 1.00 18.68 187 LEU B O 1
ATOM 2219 N N . VAL B 1 143 ? 27.350 21.204 1.565 1.00 18.02 188 VAL B N 1
ATOM 2220 C CA . VAL B 1 143 ? 26.814 19.884 1.832 1.00 18.06 188 VAL B CA 1
ATOM 2221 C C . VAL B 1 143 ? 27.655 19.210 2.900 1.00 16.84 188 VAL B C 1
ATOM 2222 O O . VAL B 1 143 ? 28.886 19.338 2.997 1.00 19.78 188 VAL B O 1
ATOM 2226 N N . ALA B 1 144 ? 26.964 18.432 3.752 1.00 17.43 189 ALA B N 1
ATOM 2227 C CA . ALA B 1 144 ? 27.681 17.592 4.701 1.00 17.77 189 ALA B CA 1
ATOM 2228 C C . ALA B 1 144 ? 28.448 16.490 3.985 1.00 19.49 189 ALA B C 1
ATOM 2229 O O . ALA B 1 144 ? 27.863 15.744 3.194 1.00 21.02 189 ALA B O 1
ATOM 2231 N N . ALA B 1 145 ? 29.723 16.423 4.246 1.00 19.59 190 ALA B N 1
ATOM 2232 C CA . ALA B 1 145 ? 30.581 15.486 3.496 1.00 19.61 190 ALA B CA 1
ATOM 2233 C C . ALA B 1 145 ? 30.893 14.233 4.287 1.00 23.39 190 ALA B C 1
ATOM 2234 O O . ALA B 1 145 ? 31.636 13.346 3.836 1.00 32.76 190 ALA B O 1
ATOM 2236 N N . GLY B 1 146 ? 30.381 14.079 5.502 1.00 23.36 191 GLY B N 1
ATOM 2237 C CA . GLY B 1 146 ? 30.672 12.916 6.343 1.00 22.49 191 GLY B CA 1
ATOM 2238 C C . GLY B 1 146 ? 29.859 13.084 7.619 1.00 22.49 191 GLY B C 1
ATOM 2239 O O . GLY B 1 146 ? 29.121 14.057 7.786 1.00 23.94 191 GLY B O 1
ATOM 2240 N N . GLU B 1 147 ? 29.945 12.118 8.504 1.00 23.42 192 GLU B N 1
ATOM 2241 C CA . GLU B 1 147 ? 29.330 12.236 9.812 1.00 26.92 192 GLU B CA 1
ATOM 2242 C C . GLU B 1 147 ? 30.133 13.171 10.710 1.00 24.09 192 GLU B C 1
ATOM 2243 O O . GLU B 1 147 ? 31.302 13.448 10.420 1.00 22.71 192 GLU B O 1
ATOM 2249 N N . PHE B 1 148 ? 29.520 13.618 11.795 1.00 20.77 193 PHE B N 1
ATOM 2250 C CA . PHE B 1 148 ? 30.301 14.337 12.794 1.00 18.52 193 PHE B CA 1
ATOM 2251 C C . PHE B 1 148 ? 31.529 13.520 13.210 1.00 18.86 193 PHE B C 1
ATOM 2252 O O . PHE B 1 148 ? 31.451 12.288 13.292 1.00 21.77 193 PHE B O 1
ATOM 2260 N N . LEU B 1 149 ? 32.611 14.262 13.490 1.00 19.44 194 LEU B N 1
ATOM 2261 C CA . LEU B 1 149 ? 33.873 13.612 13.793 1.00 18.88 194 LEU B CA 1
ATOM 2262 C C . LEU B 1 149 ? 33.897 13.112 15.233 1.00 21.02 194 LEU B C 1
ATOM 2263 O O . LEU B 1 149 ? 34.814 12.359 15.609 1.00 24.53 194 LEU B O 1
ATOM 2268 N N . GLY B 1 150 ? 32.898 13.412 16.030 1.00 20.03 195 GLY B N 1
ATOM 2269 C CA . GLY B 1 150 ? 32.816 12.859 17.379 1.00 21.88 195 GLY B CA 1
ATOM 2270 C C . GLY B 1 150 ? 31.402 13.030 17.893 1.00 18.57 195 GLY B C 1
ATOM 2271 O O . GLY B 1 150 ? 30.573 13.548 17.158 1.00 20.77 195 GLY B O 1
ATOM 2272 N N . PRO B 1 151 ? 31.149 12.623 19.125 1.00 22.69 196 PRO B N 1
ATOM 2273 C CA . PRO B 1 151 ? 29.843 12.683 19.761 1.00 21.90 196 PRO B CA 1
ATOM 2274 C C . PRO B 1 151 ? 29.336 14.109 19.949 1.00 19.54 196 PRO B C 1
ATOM 2275 O O . PRO B 1 151 ? 30.123 15.025 20.217 1.00 19.78 196 PRO B O 1
ATOM 2279 N N . VAL B 1 152 ? 28.037 14.314 19.809 1.00 18.83 197 VAL B N 1
ATOM 2280 C CA . VAL B 1 152 ? 27.448 15.651 19.908 1.00 17.73 197 VAL B CA 1
ATOM 2281 C C . VAL B 1 152 ? 26.932 15.889 21.315 1.00 17.37 197 VAL B C 1
ATOM 2282 O O . VAL B 1 152 ? 26.360 15.010 21.946 1.00 19.70 197 VAL B O 1
ATOM 2286 N N . GLY B 1 153 ? 27.109 17.083 21.802 1.00 17.70 198 GLY B N 1
ATOM 2287 C CA . GLY B 1 153 ? 26.402 17.503 23.014 1.00 18.12 198 GLY B CA 1
ATOM 2288 C C . GLY B 1 153 ? 26.918 16.961 24.322 1.00 17.70 198 GLY B C 1
ATOM 2289 O O . GLY B 1 153 ? 28.103 16.685 24.441 1.00 19.69 198 GLY B O 1
ATOM 2290 N N . VAL B 1 154 ? 26.034 16.849 25.304 1.00 17.51 199 VAL B N 1
ATOM 2291 C CA . VAL B 1 154 ? 26.439 16.523 26.678 1.00 17.90 199 VAL B CA 1
ATOM 2292 C C . VAL B 1 154 ? 26.681 15.036 26.810 1.00 17.97 199 VAL B C 1
ATOM 2293 O O . VAL B 1 154 ? 25.752 14.249 26.683 1.00 26.02 199 VAL B O 1
ATOM 2297 N N . GLN B 1 155 ? 27.904 14.633 27.044 1.00 19.25 200 GLN B N 1
ATOM 2298 C CA . GLN B 1 155 ? 28.255 13.248 27.279 1.00 21.30 200 GLN B CA 1
ATOM 2299 C C . GLN B 1 155 ? 28.535 12.990 28.760 1.00 24.01 200 GLN B C 1
ATOM 2300 O O . GLN B 1 155 ? 28.800 13.908 29.532 1.00 22.49 200 GLN B O 1
ATOM 2306 N N . ALA B 1 156 ? 28.486 11.724 29.144 1.00 27.74 201 ALA B N 1
ATOM 2307 C CA . ALA B 1 156 ? 28.930 11.271 30.448 1.00 30.99 201 ALA B CA 1
ATOM 2308 C C . ALA B 1 156 ? 30.207 11.954 30.955 1.00 33.61 201 ALA B C 1
ATOM 2309 O O . ALA B 1 156 ? 31.131 12.018 30.125 1.00 40.14 201 ALA B O 1
#

Sequence (312 aa):
TPEKEPLKPGDILVYAQGGGEPKPIRLEELKPGDPFVLAYPMDPKTKVVKSGEAKNTLLVARFDPEELAPEVAQHAAEGVVAYSAVCTHLGCIVSQWVADEEAALCPCHGGVYDLRHGAQVIAGPPPRPVPQLPVRVEDGVLVAAGEFLGPVGVQATPEKEPLKPGDILVYAQGGGEPKPIRLEELKPGDPFVLAYPMDPKTKVVKSGEAKNTLLVARFDPEELAPEVAQHAAEGVVAYSAVCTHLGCIVSQWVADEEAALCPCHGGVYDLRHGAQVIAGPPPRPVPQLPVRVEDGVLVAAGEFLGPVGVQA

Solvent-accessible surface area: 14632 Å² total; per-residue (Å²): 115,82,85,117,54,80,9,85,62,21,3,31,0,0,43,51,77,73,70,70,152,29,106,48,0,81,21,134,67,16,138,54,35,65,72,20,38,54,0,36,0,11,33,44,184,92,121,44,29,2,50,37,54,57,91,4,5,0,0,0,2,43,4,68,80,141,86,11,27,109,118,4,42,136,36,24,14,112,3,0,0,0,1,0,0,9,2,3,46,115,25,39,57,0,50,80,61,34,73,134,80,41,0,0,46,3,74,57,96,29,1,15,0,18,0,43,60,23,0,97,47,76,46,46,59,10,100,61,54,1,12,13,0,17,7,102,44,85,123,23,18,0,3,0,43,15,107,40,93,28,86,16,0,74,83,154,116,68,88,115,86,86,4,84,67,21,3,24,0,1,44,50,84,69,76,67,145,30,105,46,0,82,31,127,68,16,137,72,37,62,75,20,37,52,0,33,0,5,38,47,176,90,104,39,30,6,48,35,56,55,95,5,4,0,0,1,2,41,0,66,74,147,52,15,25,119,146,5,46,136,46,21,11,115,2,0,0,0,0,0,0,13,3,3,46,112,24,40,57,0,51,82,60,31,75,127,80,33,0,0,47,2,71,57,100,30,1,16,0,16,0,48,86,23,0,96,40,64,47,46,60,9,100,52,60,2,10,16,0,15,7,94,50,87,135,23,24,0,6,0,44,15,90,38,95,25,80,15,0,75,80,154

InterPro domains:
  IPR005805 Rieske iron-sulphur protein, C-terminal [PR00162] (127-138)
  IPR005805 Rieske iron-sulphur protein, C-terminal [PR00162] (149-161)
  IPR005805 Rieske iron-sulphur protein, C-terminal [PR00162] (163-175)
  IPR014349 Rieske iron-sulphur protein [PTHR10134] (11-189)
  IPR017941 Rieske [2Fe-2S] iron-sulphur domain [PF00355] (118-179)
  IPR017941 Rieske [2Fe-2S] iron-sulphur domain [PS51296] (91-189)
  IPR036922 Rieske [2Fe-2S] iron-sulphur domain superfamily [G3DSA:2.102.10.10] (46-210)
  IPR036922 Rieske [2Fe-2S] iron-sulphur domain superfamily [SSF50022] (58-196)

Organism: Thermus thermophilus (strain ATCC 27634 / DSM 579 / HB8) (NCBI:txid300852)

CATH classification: 2.102.10.10